Protein 2CUA (pdb70)

Sequence (254 aa):
AGKLERVDPTTVRQEGPWADPAQAVVQTGPNQYTVYVLAFAFGYQPNPIEVPQGAEIVFKITSPDVIHGFHVEGTNINVEVLPGEVSTVRYTFKRPGEYRIICNQYCGLGHQNMFGTIVVKEAYTLATHTAGAGKLERVDPTTVRQEGPWADPAQAVVQTGPNQYTVYVLAFAFGYQPNPIEVPQGAEIVFKITSPDVIHGFHVEGTNINVEVLPGEVSTVRYTFKRPGEYRIICNQYCGLGHQNMFGTIVVKE

Secondary structure (DSSP, 8-state):
--S--B--TTTTTTSSTTT-GGG-EEEEETTEEEEEEEEETTEEESSSEEEETTSEEEEEEEBSSS-EEEEETTSS-EEEE-BTB-EEEEEE--S-EEEEEE--S--STTSTT-EEEEEEE-/-----------TT-SB--TTTTTTSSTTT-GGG-EEEEETTEEEEEEEEETTEEESSSEEEETTSEEEEEEEBSSS-EEEEETTSS-EEEE-BTBPEEEEEE--S-EEEEEE--S--STTGGG-EEEEEEE-

Organism: Thermus thermophilus (NCBI:txid274)

B-factor: mean 26.78, std 18.48, range [6.02, 157.91]

Radius of gyration: 21.98 Å; Cα contacts (8 Å, |Δi|>4): 632; chains: 2; bounding box: 38×51×59 Å

Nearest PDB structures (foldseek):
  2cua-assembly1_A  TM=1.008E+00  e=9.239E-30  Thermus thermophilus
  3qjs-assembly1_B  TM=9.785E-01  e=6.926E-27  Thermus thermophilus HB8
  2cua-assembly2_B  TM=9.841E-01  e=5.015E-26  Thermus thermophilus
  6ptt-assembly2_B  TM=9.936E-01  e=1.349E-25  Thermus thermophilus
  6pty-assembly2_B  TM=9.942E-01  e=4.651E-25  Thermus thermophilus

Solvent-accessible surface area: 13525 Å² total; per-residue (Å²): 165,54,121,38,118,170,21,52,48,108,42,6,125,113,112,48,65,5,27,58,63,96,112,3,54,61,103,68,19,141,87,44,56,6,0,34,0,1,0,48,42,88,8,8,34,21,81,56,0,89,0,47,53,31,3,62,0,2,0,2,0,0,0,24,51,18,35,0,0,0,41,0,83,72,22,128,6,88,32,104,0,59,44,13,83,10,18,46,16,112,58,44,1,162,153,44,33,141,22,115,0,33,9,60,64,44,2,6,151,18,35,149,124,0,73,1,34,0,40,3,91,195,159,231,118,131,54,76,145,132,80,101,28,43,164,48,91,64,20,43,23,104,56,2,111,122,86,38,32,2,31,63,68,93,122,2,62,63,141,95,24,118,82,76,43,11,0,8,0,0,0,44,38,61,8,6,24,18,83,72,0,102,0,38,53,36,0,48,0,19,0,23,0,0,0,25,57,68,84,0,0,0,29,0,76,78,24,125,3,86,38,102,0,66,27,0,56,18,20,60,12,162,45,42,0,158,175,45,36,140,38,133,0,33,7,78,64,165,18,10,160,22,41,148,110,0,98,3,33,0,47,4,59,179

Foldseek 3Di:
DDDFWFDALQCLCCDDQNVDLVNQWAADDPQEIEGEWECEVAEIGPAAAEEEAFGKYKYWYEYSAAKWWWDKPPDPDTDIHGHRTIDIDIDGHHDFDKIKIATPDDDDDCRVVRIGIYGHHD/DDDDPPDDDPAVPDFFDALQCLCPDGQNVDLVNQWDAPDDLEIEGEWECEVAEIGPAAAEDEAQGKYKYWYAYSDAKKWWDWPPDPRTDIHGHGGTDIDIDHHHDFDKIKTATDDCPDDRRVVRIGIYGYHD

CATH classification: 2.60.40.420

Structure (mmCIF, N/CA/C/O backbone):
data_2CUA
#
_entry.id   2CUA
#
_cell.length_a   34.900
_cell.length_b   70.600
_cell.length_c   53.500
_cell.angle_alpha   90.00
_cell.angle_beta   98.12
_cell.angle_gamma   90.00
#
_symmetry.space_group_name_H-M   'P 1 21 1'
#
loop_
_entity.id
_entity.type
_entity.pdbx_description
1 polymer 'PROTEIN (CUA)'
2 no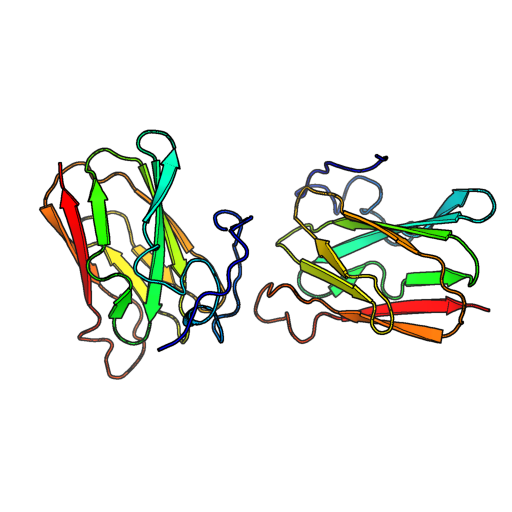n-polymer 'ZINC ION'
3 non-polymer 'DINUCLEAR COPPER ION'
4 water water
#
loop_
_atom_site.group_PDB
_atom_site.id
_atom_site.type_symbol
_atom_site.label_atom_id
_atom_site.label_alt_id
_atom_site.label_comp_id
_atom_site.label_asym_id
_atom_site.label_entity_id
_atom_site.label_seq_id
_atom_site.pdbx_PDB_ins_code
_atom_site.Cartn_x
_atom_site.Cartn_y
_atom_site.Cartn_z
_atom_site.occupancy
_atom_site.B_iso_or_equiv
_atom_site.auth_seq_id
_atom_site.auth_comp_id
_atom_site.auth_asym_id
_atom_site.auth_atom_id
_atom_site.pdbx_PDB_model_num
ATOM 1 N N . ALA A 1 14 ? 30.837 -3.600 -4.849 1.00 157.91 47 ALA A N 1
ATOM 2 C CA . ALA A 1 14 ? 30.844 -2.598 -3.751 1.00 157.91 47 ALA A CA 1
ATOM 3 C C . ALA A 1 14 ? 29.434 -2.242 -3.292 1.00 157.91 47 ALA A C 1
ATOM 4 O O . ALA A 1 14 ? 29.152 -2.361 -2.087 1.00 157.91 47 ALA A O 1
ATOM 6 N N . GLY A 1 15 ? 28.533 -1.832 -4.177 1.00 157.91 48 GLY A N 1
ATOM 7 C CA . GLY A 1 15 ? 28.694 -1.668 -5.602 1.00 157.91 48 GLY A CA 1
ATOM 8 C C . GLY A 1 15 ? 28.616 -0.256 -6.065 1.00 157.91 48 GLY A C 1
ATOM 9 O O . GLY A 1 15 ? 29.047 0.382 -7.005 1.00 157.91 48 GLY A O 1
ATOM 10 N N . LYS A 1 16 ? 26.629 -0.128 -6.913 1.00 99.32 49 LYS A N 1
ATOM 11 C CA . LYS A 1 16 ? 26.304 1.036 -7.736 1.00 95.06 49 LYS A CA 1
ATOM 12 C C . LYS A 1 16 ? 25.712 2.174 -6.903 1.00 96.14 49 LYS A C 1
ATOM 13 O O . LYS A 1 16 ? 26.377 3.183 -6.645 1.00 98.54 49 LYS A O 1
ATOM 19 N N . LEU A 1 17 ? 24.459 2.015 -6.491 1.00 93.46 50 LEU A N 1
ATOM 20 C CA . LEU A 1 17 ? 23.771 3.000 -5.672 1.00 85.57 50 LEU A CA 1
ATOM 21 C C . LEU A 1 17 ? 24.303 3.022 -4.244 1.00 80.04 50 LEU A C 1
ATOM 22 O O . LEU A 1 17 ? 24.418 1.954 -3.640 1.00 89.06 50 LEU A O 1
ATOM 27 N N . GLU A 1 18 ? 24.600 4.212 -3.735 1.00 70.12 51 GLU A N 1
ATOM 28 C CA . GLU A 1 18 ? 25.011 4.312 -2.340 1.00 68.10 51 GLU A CA 1
ATOM 29 C C . GLU A 1 18 ? 24.335 5.494 -1.640 1.00 62.11 51 GLU A C 1
ATOM 30 O O . GLU A 1 18 ? 23.696 5.311 -0.603 1.00 38.15 51 GLU A O 1
ATOM 36 N N . ARG A 1 19 ? 24.496 6.669 -2.226 1.00 60.05 52 ARG A N 1
ATOM 37 C CA . ARG A 1 19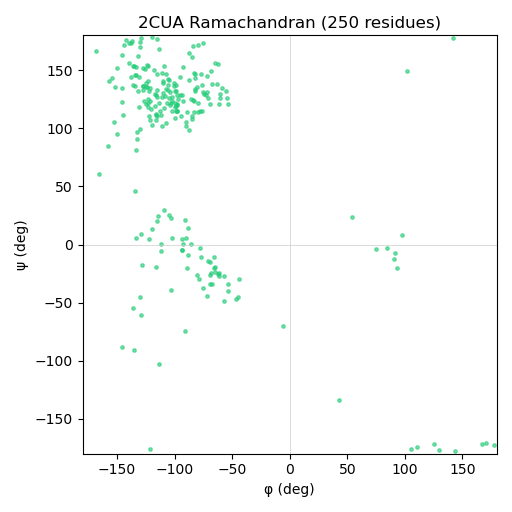 ? 23.906 7.910 -1.754 1.00 57.31 52 ARG A CA 1
ATOM 38 C C . ARG A 1 19 ? 22.811 8.389 -2.706 1.00 50.90 52 ARG A C 1
ATOM 39 O O . ARG A 1 19 ? 22.932 8.273 -3.928 1.00 58.28 52 ARG A O 1
ATOM 47 N N . VAL A 1 20 ? 21.736 8.916 -2.126 1.00 29.39 53 VAL A N 1
ATOM 48 C CA . VAL A 1 20 ? 20.649 9.497 -2.898 1.00 27.51 53 VAL A CA 1
ATOM 49 C C . VAL A 1 20 ? 20.080 10.680 -2.112 1.00 31.10 53 VAL A C 1
ATOM 50 O O . VAL A 1 20 ? 20.339 10.790 -0.913 1.00 26.27 53 VAL A O 1
ATOM 54 N N . ASP A 1 21 ? 19.329 11.539 -2.770 1.00 39.84 54 ASP A N 1
ATOM 55 C CA . ASP A 1 21 ? 18.728 12.718 -2.153 1.00 45.04 54 ASP A CA 1
ATOM 56 C C . ASP A 1 21 ? 17.304 12.407 -1.704 1.00 40.67 54 ASP A C 1
ATOM 57 O O . ASP A 1 21 ? 16.423 12.208 -2.547 1.00 30.04 54 ASP A O 1
ATOM 62 N N . PRO A 1 22 ? 17.064 12.350 -0.398 1.00 29.61 55 PRO A N 1
ATOM 63 C CA . PRO A 1 22 ? 15.745 11.990 0.126 1.00 30.48 55 PRO A CA 1
ATOM 64 C C . PRO A 1 22 ? 14.647 12.969 -0.273 1.00 38.02 55 PRO A C 1
ATOM 65 O O . PRO A 1 22 ? 13.483 12.556 -0.304 1.00 40.71 55 PRO A O 1
ATOM 69 N N . THR A 1 23 ? 14.985 14.225 -0.556 1.00 33.53 56 THR A N 1
ATOM 70 C CA . THR A 1 23 ? 13.966 15.225 -0.859 1.00 24.95 56 THR A CA 1
ATOM 71 C C . THR A 1 23 ? 13.484 15.117 -2.300 1.00 25.51 56 THR A C 1
ATOM 72 O O . THR A 1 23 ? 12.355 15.484 -2.635 1.00 28.71 56 THR A O 1
ATOM 76 N N . THR A 1 24 ? 14.331 14.590 -3.186 1.00 25.63 57 THR A N 1
ATOM 77 C CA . THR A 1 24 ? 13.854 14.490 -4.568 1.00 27.83 57 THR A CA 1
ATOM 78 C C . THR A 1 24 ? 13.634 13.060 -5.035 1.00 27.62 57 THR A C 1
ATOM 79 O O . THR A 1 24 ? 13.132 12.860 -6.147 1.00 33.82 57 THR A O 1
ATOM 83 N N . VAL A 1 25 ? 13.988 12.070 -4.223 1.00 24.30 58 VAL A N 1
ATOM 84 C CA . VAL A 1 25 ? 13.802 10.663 -4.563 1.00 14.73 58 VAL A CA 1
ATOM 85 C C . VAL A 1 25 ? 12.452 10.324 -5.177 1.00 21.35 58 VAL A C 1
ATOM 86 O O . VAL A 1 25 ? 12.347 9.366 -5.972 1.00 28.98 58 VAL A O 1
ATOM 90 N N . ARG A 1 26 ? 11.383 11.030 -4.851 1.00 17.10 59 ARG A N 1
ATOM 91 C CA . ARG A 1 26 ? 10.057 10.718 -5.365 1.00 18.99 59 ARG A CA 1
ATOM 92 C C . ARG A 1 26 ? 9.745 11.410 -6.688 1.00 23.52 59 ARG A C 1
ATOM 93 O O . ARG A 1 26 ? 8.731 11.123 -7.338 1.00 19.51 59 ARG A O 1
ATOM 101 N N . GLN A 1 27 ? 10.612 12.334 -7.112 1.00 25.21 60 GLN A N 1
ATOM 102 C CA . GLN A 1 27 ? 10.251 13.024 -8.356 1.00 22.15 60 GLN A CA 1
ATOM 103 C C . GLN A 1 27 ? 11.375 12.993 -9.373 1.00 21.76 60 GLN A C 1
ATOM 104 O O . GLN A 1 27 ? 11.097 13.229 -10.554 1.00 30.23 60 GLN A O 1
ATOM 110 N N . GLU A 1 28 ? 12.607 12.710 -8.960 1.00 26.89 61 GLU A N 1
ATOM 111 C CA . GLU A 1 28 ? 13.680 12.607 -9.945 1.00 35.12 61 GLU A CA 1
ATOM 112 C C . GLU A 1 28 ? 14.482 11.338 -9.724 1.00 34.03 61 GLU A C 1
ATOM 113 O O . GLU A 1 28 ? 14.879 11.054 -8.594 1.00 25.77 61 GLU A O 1
ATOM 119 N N . GLY A 1 29 ? 14.748 10.552 -10.767 1.00 32.88 62 GLY A N 1
ATOM 120 C CA . GLY A 1 29 ? 15.597 9.380 -10.584 1.00 28.74 62 GLY A CA 1
ATOM 121 C C . GLY A 1 29 ? 14.844 8.063 -10.589 1.00 15.41 62 GLY A C 1
ATOM 122 O O . GLY A 1 29 ? 13.641 8.040 -10.819 1.00 18.01 62 GLY A O 1
ATOM 123 N N . PRO A 1 30 ? 15.576 6.974 -10.348 1.00 18.02 63 PRO A N 1
ATOM 124 C CA . PRO A 1 30 ? 15.105 5.599 -10.569 1.00 17.48 63 PRO A CA 1
ATOM 125 C C . PRO A 1 30 ? 13.900 5.186 -9.741 1.00 15.61 63 PRO A C 1
ATOM 126 O O . PRO A 1 30 ? 13.172 4.267 -10.126 1.00 14.75 63 PRO A O 1
ATOM 130 N N . TRP A 1 31 ? 13.670 5.820 -8.596 1.00 13.28 64 TRP A N 1
ATOM 131 C CA . TRP A 1 31 ? 12.525 5.579 -7.757 1.00 12.25 64 TRP A CA 1
ATOM 132 C C . TRP A 1 31 ? 11.368 6.526 -8.048 1.00 22.17 64 TRP A C 1
ATOM 133 O O . TRP A 1 31 ? 10.301 6.387 -7.442 1.00 28.66 64 TRP A O 1
ATOM 144 N N . ALA A 1 32 ? 11.559 7.497 -8.940 1.00 19.75 65 ALA A N 1
ATOM 145 C CA . ALA A 1 32 ? 10.475 8.469 -9.102 1.00 18.24 65 ALA A CA 1
ATOM 146 C C . ALA A 1 32 ? 9.314 7.887 -9.884 1.00 28.01 65 ALA A C 1
ATOM 147 O O . ALA A 1 32 ? 8.164 8.201 -9.552 1.00 32.14 65 ALA A O 1
ATOM 149 N N . ASP A 1 33 ? 9.582 7.057 -10.899 1.00 24.16 66 ASP A N 1
ATOM 150 C CA . ASP A 1 33 ? 8.440 6.493 -11.626 1.00 24.20 66 ASP A CA 1
ATOM 151 C C . ASP A 1 33 ? 8.244 5.020 -11.311 1.00 26.21 66 ASP A C 1
ATOM 152 O O . ASP A 1 33 ? 8.991 4.187 -11.825 1.00 27.66 66 ASP A O 1
ATOM 157 N N . PRO A 1 34 ? 7.249 4.677 -10.505 1.00 35.64 67 PRO A N 1
ATOM 158 C CA . PRO A 1 34 ? 7.055 3.297 -10.042 1.00 45.27 67 PRO A CA 1
ATOM 159 C C . PRO A 1 34 ? 6.723 2.305 -11.153 1.00 49.80 67 PRO A C 1
ATOM 160 O O . PRO A 1 34 ? 6.876 1.083 -10.984 1.00 32.94 67 PRO A O 1
ATOM 164 N N . ALA A 1 35 ? 6.264 2.803 -12.305 1.00 37.78 68 ALA A N 1
ATOM 165 C CA . ALA A 1 35 ? 6.056 1.872 -13.418 1.00 34.12 68 ALA A CA 1
ATOM 166 C C . ALA A 1 35 ? 7.395 1.294 -13.868 1.00 24.33 68 ALA A C 1
ATOM 167 O O . ALA A 1 35 ? 7.484 0.226 -14.473 1.00 29.59 68 ALA A O 1
ATOM 169 N N . GLN A 1 36 ? 8.464 2.040 -13.579 1.00 19.16 69 GLN A N 1
ATOM 170 C CA . GLN A 1 36 ? 9.760 1.634 -14.089 1.00 18.69 69 GLN A CA 1
ATOM 171 C C . GLN A 1 36 ? 10.608 1.036 -12.977 1.00 15.65 69 GLN A C 1
ATOM 172 O O . GLN A 1 36 ? 11.839 1.062 -13.047 1.00 18.16 69 GLN A O 1
ATOM 178 N N . ALA A 1 37 ? 9.956 0.499 -11.951 1.00 16.83 70 ALA A N 1
ATOM 179 C CA . ALA A 1 37 ? 10.751 0.057 -10.808 1.00 13.23 70 ALA A CA 1
ATOM 180 C C . ALA A 1 37 ? 11.601 -1.160 -11.118 1.00 14.81 70 ALA A C 1
ATOM 181 O O . ALA A 1 37 ? 12.688 -1.248 -10.551 1.00 15.74 70 ALA A O 1
ATOM 183 N N . VAL A 1 38 ? 11.095 -2.050 -11.976 1.00 19.78 71 VAL A N 1
ATOM 184 C CA . VAL A 1 38 ? 11.890 -3.223 -12.350 1.00 22.98 71 VAL A CA 1
ATOM 185 C C . VAL A 1 38 ? 12.586 -3.002 -13.696 1.00 15.10 71 VAL A C 1
ATOM 186 O O . VAL A 1 38 ? 11.973 -2.763 -14.721 1.00 18.03 71 VAL A O 1
ATOM 190 N N . VAL A 1 39 ? 13.908 -3.059 -13.633 1.00 19.79 72 VAL A N 1
ATOM 191 C CA . VAL A 1 39 ? 14.813 -2.809 -14.739 1.00 20.84 72 VAL A CA 1
ATOM 192 C C . VAL A 1 39 ? 15.716 -4.016 -14.974 1.00 13.69 72 VAL A C 1
ATOM 193 O O . VAL A 1 39 ? 16.444 -4.409 -14.082 1.00 11.03 72 VAL A O 1
ATOM 197 N N . GLN A 1 40 ? 15.703 -4.603 -16.171 1.00 17.57 73 GLN A N 1
ATOM 198 C CA . GLN A 1 40 ? 16.641 -5.697 -16.412 1.00 9.14 73 GLN A CA 1
ATOM 199 C C . GLN A 1 40 ? 18.029 -5.103 -16.538 1.00 12.87 73 GLN A C 1
ATOM 200 O O . GLN A 1 40 ? 18.258 -4.172 -17.319 1.00 13.37 73 GLN A O 1
ATOM 206 N N . THR A 1 41 ? 18.965 -5.636 -15.783 1.00 9.63 74 THR A N 1
ATOM 207 C CA . THR A 1 41 ? 20.328 -5.149 -15.689 1.00 11.33 74 THR A CA 1
ATOM 208 C C . THR A 1 41 ? 21.344 -6.219 -16.058 1.00 12.04 74 THR A C 1
ATOM 209 O O . THR A 1 41 ? 22.556 -5.996 -15.974 1.00 14.21 74 THR A O 1
ATOM 213 N N . GLY A 1 42 ? 20.857 -7.383 -16.503 1.00 13.79 75 GLY A N 1
ATOM 214 C CA . GLY A 1 42 ? 21.753 -8.443 -16.940 1.00 15.93 75 GLY A CA 1
ATOM 215 C C . GLY A 1 42 ? 20.977 -9.542 -17.652 1.00 7.18 75 GLY A C 1
ATOM 216 O O . GLY A 1 42 ? 19.753 -9.545 -17.537 1.00 10.34 75 GLY A O 1
ATOM 217 N N . PRO A 1 43 ? 21.616 -10.461 -18.366 1.00 12.62 76 PRO A N 1
ATOM 218 C CA . PRO A 1 43 ? 20.867 -11.497 -19.102 1.00 14.32 76 PRO A CA 1
ATOM 219 C C . PRO A 1 43 ? 19.891 -12.258 -18.211 1.00 8.83 76 PRO A C 1
ATOM 220 O O . PRO A 1 43 ? 18.806 -12.650 -18.627 1.00 10.71 76 PRO A O 1
ATOM 224 N N . ASN A 1 44 ? 20.233 -12.460 -16.947 1.00 14.12 77 ASN A N 1
ATOM 225 C CA . ASN A 1 44 ? 19.308 -13.106 -16.018 1.00 16.51 77 ASN A CA 1
ATOM 226 C C . ASN A 1 44 ? 19.251 -12.344 -14.703 1.00 12.25 77 ASN A C 1
ATOM 227 O O . ASN A 1 44 ? 19.323 -12.910 -13.615 1.00 10.98 77 ASN A O 1
ATOM 232 N N . GLN A 1 45 ? 19.142 -11.016 -14.798 1.00 10.26 78 GLN A N 1
ATOM 233 C CA . GLN A 1 45 ? 19.246 -10.198 -13.581 1.00 9.81 78 GLN A CA 1
ATOM 234 C C . GLN A 1 45 ? 18.320 -8.985 -13.700 1.00 14.04 78 GLN A C 1
ATOM 235 O O . GLN A 1 45 ? 18.277 -8.329 -14.747 1.00 13.16 78 GLN A O 1
ATOM 241 N N . TYR A 1 46 ? 17.577 -8.684 -12.646 1.00 11.80 79 TYR A N 1
ATOM 242 C CA . TYR A 1 46 ? 16.677 -7.543 -12.623 1.00 16.39 79 TYR A CA 1
ATOM 243 C C . TYR A 1 46 ? 17.028 -6.675 -11.420 1.00 23.70 79 TYR A C 1
ATOM 244 O O . TYR A 1 46 ? 17.254 -7.205 -10.341 1.00 14.88 79 TYR A O 1
ATOM 253 N N . THR A 1 47 ? 17.078 -5.363 -11.656 1.00 13.61 80 THR A N 1
ATOM 254 C CA . THR A 1 47 ? 17.222 -4.475 -10.503 1.00 13.14 80 THR A CA 1
ATOM 255 C C . THR A 1 47 ? 15.830 -3.965 -10.190 1.00 11.31 80 THR A C 1
ATOM 256 O O . THR A 1 47 ? 15.043 -3.632 -11.086 1.00 14.58 80 THR A O 1
ATOM 260 N N . VAL A 1 48 ? 15.536 -3.949 -8.892 1.00 10.03 81 VAL A N 1
ATOM 261 C CA . VAL A 1 48 ? 14.216 -3.457 -8.513 1.00 12.64 81 VAL A CA 1
ATOM 262 C C . VAL A 1 48 ? 14.385 -2.257 -7.580 1.00 16.11 81 VAL A C 1
ATOM 263 O O . VAL A 1 48 ? 14.952 -2.437 -6.494 1.00 14.67 81 VAL A O 1
ATOM 267 N N . TYR A 1 49 ? 13.933 -1.086 -7.992 1.00 14.12 82 TYR A N 1
ATOM 268 C CA . TYR A 1 49 ? 13.996 0.116 -7.158 1.00 15.07 82 TYR A CA 1
ATOM 269 C C . TYR A 1 49 ? 12.783 0.158 -6.247 1.00 15.08 82 TYR A C 1
ATOM 270 O O . TYR A 1 49 ? 11.660 0.347 -6.724 1.00 17.21 82 TYR A O 1
ATOM 279 N N . VAL A 1 50 ? 13.056 -0.046 -4.955 1.00 13.79 83 VAL A N 1
ATOM 280 C CA . VAL A 1 50 ? 11.989 -0.083 -3.975 1.00 12.47 83 VAL A CA 1
ATOM 281 C C . VAL A 1 50 ? 12.032 1.156 -3.069 1.00 8.50 83 VAL A C 1
ATOM 282 O O . VAL A 1 50 ? 13.085 1.465 -2.546 1.00 12.67 83 VAL A O 1
ATOM 286 N N . LEU A 1 51 ? 10.896 1.795 -2.917 1.00 11.70 84 LEU A N 1
ATOM 287 C CA . LEU A 1 51 ? 10.789 2.875 -1.926 1.00 14.58 84 LEU A CA 1
ATOM 288 C C . LEU A 1 51 ? 10.038 2.345 -0.701 1.00 11.31 84 LEU A C 1
ATOM 289 O O . LEU A 1 51 ? 8.894 1.902 -0.855 1.00 17.64 84 LEU A O 1
ATOM 294 N N . ALA A 1 52 ? 10.709 2.416 0.443 1.00 14.04 85 ALA A N 1
ATOM 295 C CA . ALA A 1 52 ? 10.089 2.109 1.732 1.00 16.41 85 ALA A CA 1
ATOM 296 C C . ALA A 1 52 ? 9.690 3.451 2.360 1.00 18.44 85 ALA A C 1
ATOM 297 O O . ALA A 1 52 ? 10.588 4.269 2.554 1.00 15.38 85 ALA A O 1
ATOM 299 N N . PHE A 1 53 ? 8.404 3.641 2.626 1.00 17.21 86 PHE A N 1
ATOM 300 C CA . PHE A 1 53 ? 7.958 4.957 3.125 1.00 15.01 86 PHE A CA 1
ATOM 301 C C . PHE A 1 53 ? 6.921 4.766 4.204 1.00 16.48 86 PHE A C 1
ATOM 302 O O . PHE A 1 53 ? 6.440 3.658 4.449 1.00 17.45 86 PHE A O 1
ATOM 310 N N . ALA A 1 54 ? 6.476 5.829 4.884 1.00 16.22 87 ALA A N 1
ATOM 311 C CA . ALA A 1 54 ? 5.413 5.529 5.857 1.00 20.27 87 ALA A CA 1
ATOM 312 C C . ALA A 1 54 ? 4.051 5.634 5.197 1.00 21.38 87 ALA A C 1
ATOM 313 O O . ALA A 1 54 ? 3.690 6.757 4.821 1.00 27.20 87 ALA A O 1
ATOM 315 N N . PHE A 1 55 ? 3.293 4.568 5.043 1.00 21.84 88 PHE A N 1
ATOM 316 C CA . PHE A 1 55 ? 3.576 3.241 5.559 1.00 26.56 88 PHE A CA 1
ATOM 317 C C . PHE A 1 55 ? 3.375 2.186 4.481 1.00 30.84 88 PHE A C 1
ATOM 318 O O . PHE A 1 55 ? 2.283 1.656 4.284 1.00 20.39 88 PHE A O 1
ATOM 326 N N . GLY A 1 56 ? 4.420 1.847 3.731 1.00 26.47 89 GLY A N 1
ATOM 327 C CA . GLY A 1 56 ? 4.204 0.876 2.657 1.00 22.39 89 GLY A CA 1
ATOM 328 C C . GLY A 1 56 ? 5.432 0.781 1.775 1.00 15.07 89 GLY A C 1
ATOM 329 O O . GLY A 1 56 ? 6.485 1.330 2.102 1.00 16.40 89 GLY A O 1
ATOM 330 N N . TYR A 1 57 ? 5.292 0.072 0.665 1.00 17.14 90 TYR A N 1
ATOM 331 C CA . TYR A 1 57 ? 6.403 -0.157 -0.244 1.00 13.16 90 TYR A CA 1
ATOM 332 C C . TYR A 1 57 ? 5.929 0.103 -1.670 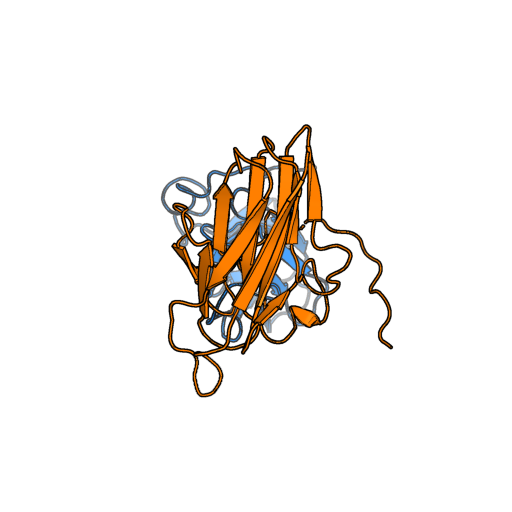1.00 11.59 90 TYR A C 1
ATOM 333 O O . TYR A 1 57 ? 4.785 -0.124 -2.045 1.00 16.93 90 TYR A O 1
ATOM 342 N N . GLN A 1 58 ? 6.870 0.620 -2.436 1.00 15.23 91 GLN A N 1
ATOM 343 C CA . GLN A 1 58 ? 6.613 0.862 -3.849 1.00 21.25 91 GLN A CA 1
ATOM 344 C C . GLN A 1 58 ? 7.739 0.194 -4.627 1.00 13.21 91 GLN A C 1
ATOM 345 O O . GLN A 1 58 ? 8.894 0.396 -4.235 1.00 16.29 91 GLN A O 1
ATOM 351 N N . PRO A 1 59 ? 7.438 -0.562 -5.679 1.00 14.78 92 PRO A N 1
ATOM 352 C CA . PRO A 1 59 ? 6.053 -0.785 -6.109 1.00 15.32 92 PRO A CA 1
ATOM 353 C C . PRO A 1 59 ? 5.366 -1.837 -5.249 1.00 11.68 92 PRO A C 1
ATOM 354 O O . PRO A 1 59 ? 6.027 -2.487 -4.430 1.00 17.40 92 PRO A O 1
ATOM 358 N N . ASN A 1 60 ? 4.068 -2.018 -5.412 1.00 20.91 93 ASN A N 1
ATOM 359 C CA . ASN A 1 60 ? 3.362 -3.085 -4.692 1.00 32.81 93 ASN A CA 1
ATOM 360 C C . ASN A 1 60 ? 2.261 -3.637 -5.592 1.00 34.24 93 ASN A C 1
ATOM 361 O O . ASN A 1 60 ? 1.312 -2.885 -5.840 1.00 24.87 93 ASN A O 1
ATOM 366 N N . PRO A 1 61 ? 2.350 -4.863 -6.083 1.00 32.54 94 PRO A N 1
ATOM 367 C CA . PRO A 1 61 ? 3.426 -5.800 -5.779 1.00 28.34 94 PRO A CA 1
ATOM 368 C C . PRO A 1 61 ? 4.674 -5.648 -6.633 1.00 21.46 94 PRO A C 1
ATOM 369 O O . PRO A 1 61 ? 4.723 -5.079 -7.715 1.00 33.10 94 PRO A O 1
ATOM 373 N N . ILE A 1 62 ? 5.759 -6.206 -6.106 1.00 16.96 95 ILE A N 1
ATOM 374 C CA . ILE A 1 62 ? 6.986 -6.317 -6.874 1.00 13.90 95 ILE A CA 1
ATOM 375 C C . ILE A 1 62 ? 6.836 -7.617 -7.665 1.00 23.98 95 ILE A C 1
ATOM 376 O O . ILE A 1 62 ? 6.567 -8.655 -7.064 1.00 27.48 95 ILE A O 1
ATOM 381 N N . GLU A 1 63 ? 6.977 -7.596 -8.984 1.00 19.60 96 GLU A N 1
ATOM 382 C CA . GLU A 1 63 ? 6.784 -8.866 -9.702 1.00 23.06 96 GLU A CA 1
ATOM 383 C C . GLU A 1 63 ? 8.075 -9.336 -10.326 1.00 21.75 96 GLU A C 1
ATOM 384 O O . GLU A 1 63 ? 8.648 -8.576 -11.118 1.00 26.13 96 GLU A O 1
ATOM 390 N N . VAL A 1 64 ? 8.584 -10.525 -10.019 1.00 20.29 97 VAL A N 1
ATOM 391 C CA . VAL A 1 64 ? 9.856 -10.929 -10.623 1.00 16.91 97 VAL A CA 1
ATOM 392 C C . VAL A 1 64 ? 9.805 -12.405 -11.021 1.00 23.12 97 VAL A C 1
ATOM 393 O O . VAL A 1 64 ? 9.020 -13.176 -10.469 1.00 25.61 97 VAL A O 1
ATOM 397 N N . PRO A 1 65 ? 10.637 -12.795 -11.980 1.00 24.62 98 PRO A N 1
ATOM 398 C CA . PRO A 1 65 ? 10.646 -14.201 -12.397 1.00 23.53 98 PRO A CA 1
ATOM 399 C C . PRO A 1 65 ? 11.494 -15.083 -11.502 1.00 17.10 98 PRO A C 1
ATOM 400 O O . PRO A 1 65 ? 12.517 -14.680 -10.954 1.00 15.35 98 PRO A O 1
ATOM 404 N N . GLN A 1 66 ? 11.074 -16.352 -11.357 1.00 13.65 99 GLN A N 1
ATOM 405 C CA . GLN A 1 66 ? 11.902 -17.234 -10.528 1.00 19.36 99 GLN A CA 1
ATOM 406 C C . GLN A 1 66 ? 13.192 -17.562 -11.258 1.00 12.96 99 GLN A C 1
ATOM 407 O O . GLN A 1 66 ? 13.200 -17.681 -12.492 1.00 23.59 99 GLN A O 1
ATOM 413 N N . GLY A 1 67 ? 14.284 -17.695 -10.536 1.00 12.52 100 GLY A N 1
ATOM 414 C CA . GLY A 1 67 ? 15.567 -18.086 -11.080 1.00 16.98 100 GLY A CA 1
ATOM 415 C C . GLY A 1 67 ? 16.423 -16.923 -11.527 1.00 19.10 100 GLY A C 1
ATOM 416 O O . GLY A 1 67 ? 17.617 -17.086 -11.780 1.00 16.71 100 GLY A O 1
ATOM 417 N N . ALA A 1 68 ? 15.858 -15.724 -11.632 1.00 13.35 101 ALA A N 1
ATOM 418 C CA . ALA A 1 68 ? 16.678 -14.559 -11.969 1.00 16.90 101 ALA A CA 1
ATOM 419 C C . ALA A 1 68 ? 17.294 -13.899 -10.748 1.00 19.98 101 ALA A C 1
ATOM 420 O O . ALA A 1 68 ? 16.670 -13.801 -9.681 1.00 21.28 101 ALA A O 1
ATOM 422 N N . GLU A 1 69 ? 18.539 -13.427 -10.867 1.00 14.03 102 GLU A N 1
ATOM 423 C CA . GLU A 1 69 ? 19.121 -12.699 -9.748 1.00 11.73 102 GLU A CA 1
ATOM 424 C C . GLU A 1 69 ? 18.426 -11.339 -9.625 1.00 16.13 102 GLU A C 1
ATOM 425 O O . GLU A 1 69 ? 18.349 -10.605 -10.609 1.00 16.33 102 GLU A O 1
ATOM 431 N N . ILE A 1 70 ? 17.926 -11.076 -8.434 1.00 13.17 103 ILE A N 1
ATOM 432 C CA . ILE A 1 70 ? 17.197 -9.832 -8.197 1.00 16.67 103 ILE A CA 1
ATOM 433 C C . ILE A 1 70 ? 18.083 -8.950 -7.333 1.00 18.50 103 ILE A C 1
ATOM 434 O O . ILE A 1 70 ? 18.593 -9.366 -6.292 1.00 15.40 103 ILE A O 1
ATOM 439 N N . VAL A 1 71 ? 18.279 -7.725 -7.803 1.00 17.52 104 VAL A N 1
ATOM 440 C CA . VAL A 1 71 ? 19.111 -6.763 -7.056 1.00 16.42 104 VAL A CA 1
ATOM 441 C C . VAL A 1 71 ? 18.156 -5.690 -6.547 1.00 16.32 104 VAL A C 1
ATOM 442 O O . VAL A 1 71 ? 17.714 -4.828 -7.322 1.00 16.13 104 VAL A O 1
ATOM 446 N N . PHE A 1 72 ? 17.824 -5.790 -5.255 1.00 12.57 105 PHE A N 1
ATOM 447 C CA . PHE A 1 72 ? 16.900 -4.829 -4.666 1.00 16.63 105 PHE A CA 1
ATOM 448 C C . PHE A 1 72 ? 17.683 -3.577 -4.288 1.00 12.93 105 PHE A C 1
ATOM 449 O O . PHE A 1 72 ? 18.736 -3.713 -3.671 1.00 13.20 105 PHE A O 1
ATOM 457 N N . LYS A 1 73 ? 17.144 -2.424 -4.683 1.00 20.09 106 LYS A N 1
ATOM 458 C CA . LYS A 1 73 ? 17.789 -1.146 -4.338 1.00 15.54 106 LYS A CA 1
ATOM 459 C C . LYS A 1 73 ? 16.782 -0.313 -3.550 1.00 8.88 106 LYS A C 1
ATOM 460 O O . LYS A 1 73 ? 15.807 0.154 -4.146 1.00 15.19 106 LYS A O 1
ATOM 466 N N . ILE A 1 74 ? 16.996 -0.175 -2.242 1.00 14.07 107 ILE A N 1
ATOM 467 C CA . ILE A 1 74 ? 15.934 0.304 -1.371 1.00 13.92 107 ILE A CA 1
ATOM 468 C C . ILE A 1 74 ? 16.348 1.565 -0.608 1.00 10.55 107 ILE A C 1
ATOM 469 O O . ILE A 1 74 ? 17.417 1.638 -0.039 1.00 12.35 107 ILE A O 1
ATOM 474 N N . THR A 1 75 ? 15.418 2.522 -0.658 1.00 13.91 108 THR A N 1
ATOM 475 C CA . THR A 1 75 ? 15.696 3.746 0.107 1.00 14.77 108 THR A CA 1
ATOM 476 C C . THR A 1 75 ? 14.408 4.282 0.700 1.00 15.08 108 THR A C 1
ATOM 477 O O . THR A 1 75 ? 13.302 3.802 0.398 1.00 13.12 108 THR A O 1
ATOM 481 N N . SER A 1 76 ? 14.536 5.296 1.575 1.00 12.19 109 SER A N 1
ATOM 482 C CA . SER A 1 76 ? 13.362 5.887 2.188 1.00 12.99 109 SER A CA 1
ATOM 483 C C . SER A 1 76 ? 13.285 7.402 1.927 1.00 11.28 109 SER A C 1
ATOM 484 O O . SER A 1 76 ? 14.324 8.059 1.957 1.00 15.78 109 SER A O 1
ATOM 487 N N . PRO A 1 77 ? 12.090 7.902 1.686 1.00 11.49 110 PRO A N 1
ATOM 488 C CA . PRO A 1 77 ? 11.946 9.357 1.510 1.00 21.41 110 PRO A CA 1
ATOM 489 C C . PRO A 1 77 ? 11.597 10.052 2.812 1.00 28.53 110 PRO A C 1
ATOM 490 O O . PRO A 1 77 ? 11.405 11.269 2.841 1.00 20.26 110 PRO A O 1
ATOM 494 N N . ASP A 1 78 ? 11.471 9.297 3.899 1.00 22.60 111 ASP A N 1
ATOM 495 C CA . ASP A 1 78 ? 10.998 9.916 5.151 1.00 14.71 111 ASP A CA 1
ATOM 496 C C . ASP A 1 78 ? 11.851 9.437 6.315 1.00 18.38 111 ASP A C 1
ATOM 497 O O . ASP A 1 78 ? 12.892 10.056 6.587 1.00 17.20 111 ASP A O 1
ATOM 502 N N . VAL A 1 79 ? 11.466 8.343 6.977 1.00 14.58 112 VAL A N 1
ATOM 503 C CA . VAL A 1 79 ? 12.272 7.876 8.122 1.00 14.69 112 VAL A CA 1
ATOM 504 C C . VAL A 1 79 ? 12.910 6.515 7.862 1.00 16.92 112 VAL A C 1
ATOM 505 O O . VAL A 1 79 ? 12.682 5.913 6.808 1.00 16.99 112 VAL A O 1
ATOM 509 N N . ILE A 1 80 ? 13.708 6.047 8.817 1.00 14.46 113 ILE A N 1
ATOM 510 C CA . ILE A 1 80 ? 14.231 4.677 8.763 1.00 12.74 113 ILE A CA 1
ATOM 511 C C . ILE A 1 80 ? 13.107 3.648 8.717 1.00 15.18 113 ILE A C 1
ATOM 512 O O . ILE A 1 80 ? 12.120 3.674 9.466 1.00 14.25 113 ILE A O 1
ATOM 517 N N . HIS A 1 81 ? 13.268 2.681 7.823 1.00 11.85 114 HIS A N 1
ATOM 518 C CA . HIS A 1 81 ? 12.428 1.503 7.755 1.00 8.86 114 HIS A CA 1
ATOM 519 C C . HIS A 1 81 ? 13.277 0.225 7.721 1.00 7.41 114 HIS A C 1
ATOM 520 O O . HIS A 1 81 ? 14.504 0.256 7.704 1.00 12.71 114 HIS A O 1
ATOM 527 N N . GLY A 1 82 ? 12.521 -0.861 7.717 1.00 15.98 115 GLY A N 1
ATOM 528 C CA . GLY A 1 82 ? 13.084 -2.209 7.573 1.00 15.74 115 GLY A CA 1
ATOM 529 C C . GLY A 1 82 ? 12.519 -2.812 6.294 1.00 16.01 115 GLY A C 1
ATOM 530 O O . GLY A 1 82 ? 11.408 -2.520 5.848 1.00 15.57 115 GLY A O 1
ATOM 531 N N . PHE A 1 83 ? 13.335 -3.676 5.704 1.00 17.20 116 PHE A N 1
ATOM 532 C CA . PHE A 1 83 ? 12.873 -4.430 4.538 1.00 15.46 116 PHE A CA 1
ATOM 533 C C . PHE A 1 83 ? 13.203 -5.899 4.799 1.00 14.26 116 PHE A C 1
ATOM 534 O O . PHE A 1 83 ? 14.342 -6.326 4.634 1.00 14.59 116 PHE A O 1
ATOM 542 N N . HIS A 1 84 ? 12.172 -6.613 5.229 1.00 18.69 117 HIS A N 1
ATOM 543 C CA . HIS A 1 84 ? 12.358 -8.038 5.472 1.00 14.97 117 HIS A CA 1
ATOM 544 C C . HIS A 1 84 ? 11.378 -8.849 4.644 1.00 15.54 117 HIS A C 1
ATOM 545 O O . HIS A 1 84 ? 10.160 -8.692 4.674 1.00 16.23 117 HIS A O 1
ATOM 552 N N . VAL A 1 85 ? 11.949 -9.780 3.870 1.00 14.23 118 VAL A N 1
ATOM 553 C CA . VAL A 1 85 ? 11.029 -10.618 3.109 1.00 14.01 118 VAL A CA 1
ATOM 554 C C . VAL A 1 85 ? 10.826 -11.937 3.860 1.00 17.98 118 VAL A C 1
ATOM 555 O O . VAL A 1 85 ? 11.819 -12.619 4.104 1.00 14.98 118 VAL A O 1
ATOM 559 N N . GLU A 1 86 ? 9.565 -12.166 4.192 1.00 24.00 119 GLU A N 1
ATOM 560 C CA . GLU A 1 86 ? 9.113 -13.316 4.955 1.00 28.02 119 GLU A CA 1
ATOM 561 C C . GLU A 1 86 ? 9.470 -14.601 4.181 1.00 26.37 119 GLU A C 1
ATOM 562 O O . GLU A 1 86 ? 9.062 -14.677 3.025 1.00 25.49 119 GLU A O 1
ATOM 568 N N . GLY A 1 87 ? 10.162 -15.476 4.876 1.00 23.99 120 GLY A N 1
ATOM 569 C CA . GLY A 1 87 ? 10.506 -16.819 4.451 1.00 26.25 120 GLY A CA 1
ATOM 570 C C . GLY A 1 87 ? 11.910 -16.869 3.889 1.00 29.40 120 GLY A C 1
ATOM 571 O O . GLY A 1 87 ? 12.343 -17.869 3.326 1.00 45.61 120 GLY A O 1
ATOM 572 N N . THR A 1 88 ? 12.630 -15.752 4.034 1.00 24.65 121 THR A N 1
ATOM 573 C CA . THR A 1 88 ? 13.948 -15.636 3.439 1.00 21.56 121 THR A CA 1
ATOM 574 C C . THR A 1 88 ? 14.921 -14.976 4.408 1.00 24.79 121 THR A C 1
ATOM 575 O O . THR A 1 88 ? 14.481 -14.505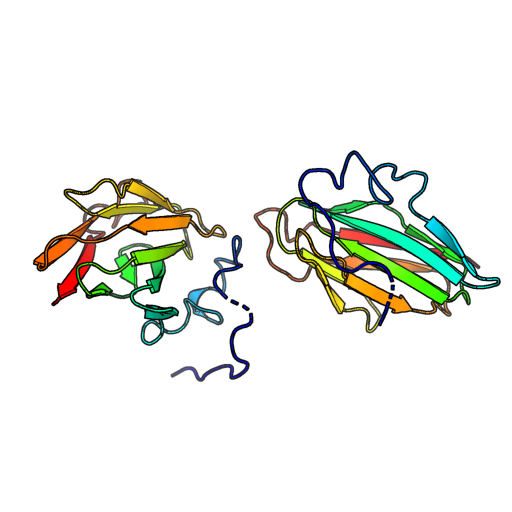 5.452 1.00 26.89 121 THR A O 1
ATOM 579 N N . ASN A 1 89 ? 16.182 -14.936 4.015 1.00 24.70 122 ASN A N 1
ATOM 580 C CA . ASN A 1 89 ? 17.209 -14.244 4.766 1.00 38.57 122 ASN A CA 1
ATOM 581 C C . ASN A 1 89 ? 17.299 -12.779 4.343 1.00 30.17 122 ASN A C 1
ATOM 582 O O . ASN A 1 89 ? 18.274 -12.113 4.701 1.00 30.89 122 ASN A O 1
ATOM 587 N N . ILE A 1 90 ? 16.302 -12.280 3.612 1.00 22.88 123 ILE A N 1
ATOM 588 C CA . ILE A 1 90 ? 16.391 -10.850 3.260 1.00 17.55 123 ILE A CA 1
ATOM 589 C C . ILE A 1 90 ? 15.933 -10.001 4.453 1.00 16.24 123 ILE A C 1
ATOM 590 O O . ILE A 1 90 ? 14.773 -10.017 4.862 1.00 17.34 123 ILE A O 1
ATOM 595 N N . ASN A 1 91 ? 16.887 -9.258 4.997 1.00 13.96 124 ASN A N 1
ATOM 596 C CA . ASN A 1 91 ? 16.659 -8.462 6.198 1.00 16.11 124 ASN A CA 1
ATOM 597 C C . ASN A 1 91 ? 17.536 -7.221 6.207 1.00 24.32 124 ASN A C 1
ATOM 598 O O . ASN A 1 91 ? 18.688 -7.305 6.617 1.00 22.03 124 ASN A O 1
ATOM 603 N N . VAL A 1 92 ? 17.025 -6.078 5.749 1.00 18.50 125 VAL A N 1
ATOM 604 C CA . VAL A 1 92 ? 17.918 -4.926 5.728 1.00 18.20 125 VAL A CA 1
ATOM 605 C C . VAL A 1 92 ? 17.223 -3.662 6.262 1.00 15.67 125 VAL A C 1
ATOM 606 O O . VAL A 1 92 ? 16.007 -3.517 6.197 1.00 15.76 125 VAL A O 1
ATOM 610 N N . GLU A 1 93 ? 18.092 -2.810 6.776 1.00 17.30 126 GLU A N 1
ATOM 611 C CA . GLU A 1 93 ? 17.759 -1.486 7.273 1.00 20.98 126 GLU A CA 1
ATOM 612 C C . GLU A 1 93 ? 17.656 -0.538 6.079 1.00 16.34 126 GLU A C 1
ATOM 613 O O . GLU A 1 93 ? 18.515 -0.594 5.199 1.00 20.48 126 GLU A O 1
ATOM 619 N N . VAL A 1 94 ? 16.613 0.277 6.084 1.00 11.93 127 VAL A N 1
ATOM 620 C CA . VAL A 1 94 ? 16.425 1.263 5.026 1.00 11.35 127 VAL A CA 1
ATOM 621 C C . VAL A 1 94 ? 16.498 2.681 5.606 1.00 18.50 127 VAL A C 1
ATOM 622 O O . VAL A 1 94 ? 15.619 3.063 6.373 1.00 18.06 127 VAL A O 1
ATOM 626 N N . LEU A 1 95 ? 17.560 3.379 5.213 1.00 17.86 128 LEU A N 1
ATOM 627 C CA . LEU A 1 95 ? 17.822 4.705 5.751 1.00 20.58 128 LEU A CA 1
ATOM 628 C C . LEU A 1 95 ? 17.490 5.792 4.748 1.00 23.23 128 LEU A C 1
ATOM 629 O O . LEU A 1 95 ? 17.726 5.723 3.546 1.00 20.13 128 LEU A O 1
ATOM 634 N N . PRO A 1 96 ? 16.936 6.903 5.219 1.00 17.33 129 PRO A N 1
ATOM 635 C CA . PRO A 1 96 ? 16.708 8.010 4.276 1.00 17.25 129 PRO A CA 1
ATOM 636 C C . PRO A 1 96 ? 18.047 8.496 3.735 1.00 12.20 129 PRO A C 1
ATOM 637 O O . PRO A 1 96 ? 19.020 8.630 4.491 1.00 17.83 129 PRO A O 1
ATOM 641 N N . GLY A 1 97 ? 18.126 8.774 2.430 1.00 19.65 130 GLY A N 1
ATOM 642 C CA . GLY A 1 97 ? 19.352 9.348 1.877 1.00 20.86 130 GLY A CA 1
ATOM 643 C C . GLY A 1 97 ? 20.394 8.305 1.541 1.00 24.95 130 GLY A C 1
ATOM 644 O O . GLY A 1 97 ? 21.465 8.582 1.003 1.00 27.19 130 GLY A O 1
ATOM 645 N N . GLU A 1 98 ? 20.075 7.050 1.856 1.00 15.76 131 GLU A N 1
ATOM 646 C CA . GLU A 1 98 ? 21.000 5.961 1.601 1.00 14.08 131 GLU A CA 1
ATOM 647 C C . GLU A 1 98 ? 20.309 4.880 0.767 1.00 11.86 131 GLU A C 1
ATOM 648 O O . GLU A 1 98 ? 19.094 4.713 0.788 1.00 14.84 131 GLU A O 1
ATOM 654 N N . VAL A 1 99 ? 21.119 4.174 -0.019 1.00 18.32 132 VAL A N 1
ATOM 655 C CA . VAL A 1 99 ? 20.543 3.070 -0.780 1.00 21.82 132 VAL A CA 1
ATOM 656 C C . VAL A 1 99 ? 20.949 1.740 -0.141 1.00 18.73 132 VAL A C 1
ATOM 657 O O . VAL A 1 99 ? 22.139 1.511 0.054 1.00 17.79 132 VAL A O 1
ATOM 661 N N . SER A 1 100 ? 19.983 0.884 0.183 1.00 11.86 133 SER A N 1
ATOM 662 C CA . SER A 1 100 ? 20.320 -0.452 0.678 1.00 15.17 133 SER A CA 1
ATOM 663 C C . SER A 1 100 ? 20.244 -1.442 -0.493 1.00 17.07 133 SER A C 1
ATOM 664 O O . SER A 1 100 ? 19.208 -1.512 -1.164 1.00 17.19 133 SER A O 1
ATOM 667 N N . THR A 1 101 ? 21.330 -2.163 -0.719 1.00 22.78 134 THR A N 1
ATOM 668 C CA . THR A 1 101 ? 21.369 -3.109 -1.836 1.00 21.99 134 THR A CA 1
ATOM 669 C C . THR A 1 101 ? 21.343 -4.545 -1.350 1.00 24.54 134 THR A C 1
ATOM 670 O O . THR A 1 101 ? 22.268 -4.943 -0.645 1.00 29.98 134 THR A O 1
ATOM 674 N N . VAL A 1 102 ? 20.335 -5.338 -1.683 1.00 21.41 135 VAL A N 1
ATOM 675 C CA . VAL A 1 102 ? 20.352 -6.758 -1.313 1.00 22.37 135 VAL A CA 1
ATOM 676 C C . VAL A 1 102 ? 20.090 -7.580 -2.573 1.00 18.09 135 VAL A C 1
ATOM 677 O O . VAL A 1 102 ? 19.226 -7.197 -3.365 1.00 18.23 135 VAL A O 1
ATOM 681 N N . ARG A 1 103 ? 20.845 -8.653 -2.744 1.00 17.81 136 ARG A N 1
ATOM 682 C CA . ARG A 1 103 ? 20.786 -9.513 -3.924 1.00 15.86 136 ARG A CA 1
ATOM 683 C C . ARG A 1 103 ? 20.120 -10.837 -3.596 1.00 19.71 136 ARG A C 1
ATOM 684 O O . ARG A 1 103 ? 20.414 -11.468 -2.579 1.00 17.65 136 ARG A O 1
ATOM 692 N N . TYR A 1 104 ? 19.187 -11.316 -4.405 1.00 16.83 137 TYR A N 1
ATOM 693 C CA . TYR A 1 104 ? 18.552 -12.581 -4.032 1.00 22.43 137 TYR A CA 1
ATOM 694 C C . TYR A 1 104 ? 18.010 -13.301 -5.246 1.00 16.58 137 TYR A C 1
ATOM 695 O O . TYR A 1 104 ? 17.474 -12.642 -6.144 1.00 13.03 137 TYR A O 1
ATOM 704 N N . THR A 1 105 ? 18.105 -14.633 -5.241 1.00 18.36 138 THR A N 1
ATOM 705 C CA . THR A 1 105 ? 17.497 -15.387 -6.346 1.00 19.71 138 THR A CA 1
ATOM 706 C C . THR A 1 105 ? 16.331 -16.206 -5.818 1.00 15.62 138 THR A C 1
ATOM 707 O O . THR A 1 105 ? 16.549 -17.106 -4.990 1.00 21.19 138 THR A O 1
ATOM 711 N N . PHE A 1 106 ? 15.114 -15.914 -6.243 1.00 11.52 139 PHE A N 1
ATOM 712 C CA . PHE A 1 106 ? 13.967 -16.658 -5.736 1.00 18.52 139 PHE A CA 1
ATOM 713 C C . PHE A 1 106 ? 13.815 -17.957 -6.525 1.00 24.83 139 PHE A C 1
ATOM 714 O O . PHE A 1 106 ? 13.703 -17.881 -7.751 1.00 20.10 139 PHE A O 1
ATOM 722 N N . LYS A 1 107 ? 13.824 -19.091 -5.833 1.00 21.16 140 LYS A N 1
ATOM 723 C CA . LYS A 1 107 ? 13.821 -20.349 -6.590 1.00 21.89 140 LYS A CA 1
ATOM 724 C C . LYS A 1 107 ? 12.560 -21.158 -6.357 1.00 30.04 140 LYS A C 1
ATOM 725 O O . LYS A 1 107 ? 12.503 -22.365 -6.608 1.00 28.79 140 LYS A O 1
ATOM 731 N N . ARG A 1 108 ? 11.542 -20.461 -5.891 1.00 26.61 141 ARG A N 1
ATOM 732 C CA . ARG A 1 108 ? 10.212 -21.018 -5.718 1.00 37.73 141 ARG A CA 1
ATOM 733 C C . ARG A 1 108 ? 9.169 -19.941 -5.997 1.00 39.04 141 ARG A C 1
ATOM 734 O O . ARG A 1 108 ? 9.219 -18.904 -5.320 1.00 29.58 141 ARG A O 1
ATOM 742 N N . PRO A 1 109 ? 8.279 -20.189 -6.950 1.00 33.74 142 PRO A N 1
ATOM 743 C CA . PRO A 1 109 ? 7.215 -19.230 -7.266 1.00 21.11 142 PRO A CA 1
ATOM 744 C C . PRO A 1 109 ? 6.255 -19.083 -6.088 1.00 30.64 142 PRO A C 1
ATOM 745 O O . PRO A 1 109 ? 6.106 -19.945 -5.224 1.00 32.69 142 PRO A O 1
ATOM 749 N N . GLY A 1 110 ? 5.572 -17.943 -6.041 1.00 27.34 143 GLY A N 1
ATOM 750 C CA . GLY A 1 110 ? 4.602 -17.741 -4.985 1.00 30.78 143 GLY A CA 1
ATOM 751 C C . GLY A 1 110 ? 4.597 -16.291 -4.525 1.00 29.26 143 GLY A C 1
ATOM 752 O O . GLY A 1 110 ? 5.317 -15.456 -5.069 1.00 23.06 143 GLY A O 1
ATOM 753 N N . GLU A 1 111 ? 3.773 -16.035 -3.527 1.00 23.08 144 GLU A N 1
ATOM 754 C CA . GLU A 1 111 ? 3.667 -14.701 -2.952 1.00 25.77 144 GLU A CA 1
ATOM 755 C C . GLU A 1 111 ? 4.437 -14.632 -1.639 1.00 24.49 144 GLU A C 1
ATOM 756 O O . GLU A 1 111 ? 4.213 -15.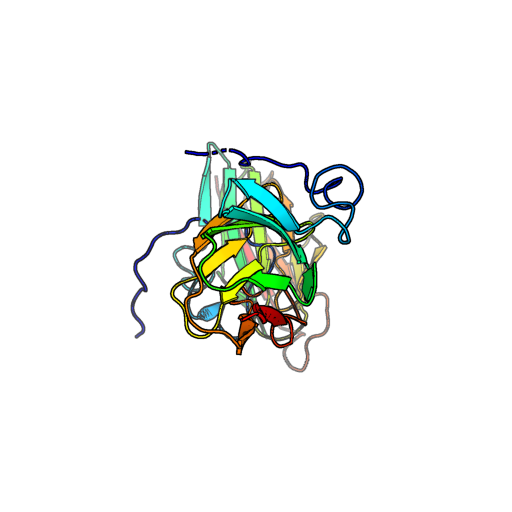395 -0.704 1.00 39.40 144 GLU A O 1
ATOM 762 N N . TYR A 1 112 ? 5.372 -13.687 -1.581 1.00 28.62 145 TYR A N 1
ATOM 763 C CA . TYR A 1 112 ? 6.169 -13.435 -0.388 1.00 20.85 145 TYR A CA 1
ATOM 764 C C . TYR A 1 112 ? 5.704 -12.153 0.285 1.00 31.80 145 TYR A C 1
ATOM 765 O O . TYR A 1 112 ? 5.356 -11.202 -0.431 1.00 36.73 145 TYR A O 1
ATOM 774 N N . ARG A 1 113 ? 5.684 -12.094 1.617 1.00 28.94 146 ARG A N 1
ATOM 775 C CA . ARG A 1 113 ? 5.292 -10.815 2.224 1.00 28.45 146 ARG A CA 1
ATOM 776 C C . ARG A 1 113 ? 6.514 -10.032 2.688 1.00 19.78 146 ARG A C 1
ATOM 777 O O . ARG A 1 113 ? 7.464 -10.581 3.247 1.00 22.79 146 ARG A O 1
ATOM 785 N N . ILE A 1 114 ? 6.486 -8.718 2.445 1.00 24.07 147 ILE A N 1
ATOM 786 C CA . ILE A 1 114 ? 7.556 -7.838 2.915 1.00 17.01 147 ILE A CA 1
ATOM 787 C C . ILE A 1 114 ? 7.061 -7.166 4.200 1.00 18.26 147 ILE A C 1
ATOM 788 O O . ILE A 1 114 ? 5.923 -6.683 4.245 1.00 18.51 147 ILE A O 1
ATOM 793 N N . ILE A 1 115 ? 7.906 -7.181 5.220 1.00 14.60 148 ILE A N 1
ATOM 794 C CA . ILE A 1 115 ? 7.485 -6.543 6.464 1.00 18.49 148 ILE A CA 1
ATOM 795 C C . ILE A 1 115 ? 8.541 -5.548 6.934 1.00 22.69 148 ILE A C 1
ATOM 796 O O . ILE A 1 115 ? 9.740 -5.635 6.675 1.00 20.23 148 ILE A O 1
ATOM 801 N N . CYS A 1 116 ? 8.066 -4.529 7.656 1.00 22.83 149 CYS A N 1
ATOM 802 C CA . CYS A 1 116 ? 8.979 -3.547 8.251 1.00 16.56 149 CYS A CA 1
ATOM 803 C C . CYS A 1 116 ? 9.322 -3.970 9.668 1.00 11.37 149 CYS A C 1
ATOM 804 O O . CYS A 1 116 ? 8.427 -4.142 10.492 1.00 17.99 149 CYS A O 1
ATOM 807 N N . ASN A 1 117 ? 10.601 -4.130 9.979 1.00 14.34 150 ASN A N 1
ATOM 808 C CA . ASN A 1 117 ? 10.993 -4.487 11.334 1.00 22.81 150 ASN A CA 1
ATOM 809 C C . ASN A 1 117 ? 11.785 -3.366 12.009 1.00 27.48 150 ASN A C 1
ATOM 810 O O . ASN A 1 117 ? 12.554 -3.635 12.938 1.00 20.01 150 ASN A O 1
ATOM 815 N N . GLN A 1 118 ? 11.606 -2.118 11.577 1.00 20.51 151 GLN A N 1
ATOM 816 C CA . GLN A 1 118 ? 12.189 -0.929 12.203 1.00 19.01 151 GLN A CA 1
ATOM 817 C C . GLN A 1 118 ? 11.050 0.026 12.589 1.00 15.89 151 GLN A C 1
ATOM 818 O O . GLN A 1 118 ? 10.448 0.519 11.621 1.00 18.36 151 GLN A O 1
ATOM 824 N N . TYR A 1 119 ? 10.765 0.222 13.873 1.00 13.65 152 TYR A N 1
ATOM 825 C CA . TYR A 1 119 ? 9.598 1.032 14.256 1.00 14.71 152 TYR A CA 1
ATOM 826 C C . TYR A 1 119 ? 9.722 2.392 13.556 1.00 10.95 152 TYR A C 1
ATOM 827 O O . TYR A 1 119 ? 10.784 3.000 13.710 1.00 16.53 152 TYR A O 1
ATOM 836 N N . CYS A 1 120 ? 8.685 2.760 12.838 1.00 13.48 153 CYS A N 1
ATOM 837 C CA . CYS A 1 120 ? 8.734 3.930 11.961 1.00 17.67 153 CYS A CA 1
ATOM 838 C C . CYS A 1 120 ? 7.576 4.886 12.190 1.00 13.32 153 CYS A C 1
ATOM 839 O O . CYS A 1 120 ? 7.395 5.825 11.424 1.00 17.22 153 CYS A O 1
ATOM 842 N N . GLY A 1 121 ? 6.799 4.648 13.240 1.00 17.46 154 GLY A N 1
ATOM 843 C CA . GLY A 1 121 ? 5.625 5.438 13.551 1.00 17.00 154 GLY A CA 1
ATOM 844 C C . GLY A 1 121 ? 4.372 4.608 13.701 1.00 22.05 154 GLY A C 1
ATOM 845 O O . GLY A 1 121 ? 4.379 3.380 13.731 1.00 23.18 154 GLY A O 1
ATOM 846 N N . LEU A 1 122 ? 3.231 5.271 13.808 1.00 23.66 155 LEU A N 1
ATOM 847 C CA . LEU A 1 122 ? 2.005 4.603 14.213 1.00 37.48 155 LEU A CA 1
ATOM 848 C C . LEU A 1 122 ? 1.527 3.588 13.192 1.00 47.72 155 LEU A C 1
ATOM 849 O O . LEU A 1 122 ? 0.755 2.684 13.541 1.00 34.71 155 LEU A O 1
ATOM 854 N N . GLY A 1 123 ? 1.960 3.680 11.935 1.00 47.98 156 GLY A N 1
ATOM 855 C CA . GLY A 1 123 ? 1.490 2.724 10.940 1.00 32.05 156 GLY A CA 1
ATOM 856 C C . GLY A 1 123 ? 2.403 1.529 10.765 1.00 28.56 156 GLY A C 1
ATOM 857 O O . GLY A 1 123 ? 2.189 0.679 9.884 1.00 28.58 156 GLY A O 1
ATOM 858 N N . HIS A 1 124 ? 3.433 1.462 11.595 1.00 20.99 157 HIS A N 1
ATOM 859 C CA . HIS A 1 124 ? 4.443 0.416 11.519 1.00 18.21 157 HIS A CA 1
ATOM 860 C C . HIS A 1 124 ? 3.864 -0.981 11.378 1.00 30.60 157 HIS A C 1
ATOM 861 O O . HIS A 1 124 ? 4.299 -1.792 10.556 1.00 27.41 157 HIS A O 1
ATOM 868 N N . GLN A 1 125 ? 2.871 -1.287 12.216 1.00 29.79 158 GLN A N 1
ATOM 869 C CA . GLN A 1 125 ? 2.330 -2.640 12.213 1.00 32.93 158 GLN A CA 1
ATOM 870 C C . GLN A 1 125 ? 1.813 -3.047 10.839 1.00 40.85 158 GLN A C 1
ATOM 871 O O . GLN A 1 125 ? 2.125 -4.130 10.345 1.00 57.55 158 GLN A O 1
ATOM 877 N N . ASN A 1 126 ? 1.014 -2.171 10.234 1.00 39.24 159 ASN A N 1
ATOM 878 C CA . ASN A 1 126 ? 0.384 -2.487 8.960 1.00 37.08 159 ASN A CA 1
ATOM 879 C C . ASN A 1 126 ? 1.209 -2.064 7.753 1.00 24.18 159 ASN A C 1
ATOM 880 O O . ASN A 1 126 ? 0.669 -1.917 6.658 1.00 37.55 159 ASN A O 1
ATOM 885 N N . MET A 1 127 ? 2.510 -1.878 7.949 1.00 18.20 160 MET A N 1
ATOM 886 C CA . MET A 1 127 ? 3.410 -1.585 6.845 1.00 20.02 160 MET A CA 1
ATOM 887 C C . MET A 1 127 ? 3.903 -2.912 6.241 1.00 19.46 160 MET A C 1
ATOM 888 O O . MET A 1 127 ? 4.834 -3.540 6.751 1.00 18.79 160 MET A O 1
ATOM 893 N N . PHE A 1 128 ? 3.254 -3.295 5.151 1.00 22.68 161 PHE A N 1
ATOM 894 C CA . PHE A 1 128 ? 3.561 -4.529 4.461 1.00 25.07 161 PHE A CA 1
ATOM 895 C C . PHE A 1 128 ? 3.671 -4.302 2.952 1.00 24.60 161 PHE A C 1
ATOM 896 O O . PHE A 1 128 ? 2.999 -3.412 2.438 1.00 18.32 161 PHE A O 1
ATOM 904 N N . GLY A 1 129 ? 4.467 -5.165 2.332 1.00 20.58 162 GLY A N 1
ATOM 905 C CA . GLY A 1 129 ? 4.583 -5.204 0.884 1.00 19.94 162 GLY A CA 1
ATOM 906 C C . GLY A 1 129 ? 4.419 -6.633 0.379 1.00 20.39 162 GLY A C 1
ATOM 907 O O . GLY A 1 129 ? 4.355 -7.572 1.159 1.00 21.36 162 GLY A O 1
ATOM 908 N N . THR A 1 130 ? 4.381 -6.758 -0.941 1.00 20.74 163 THR A N 1
ATOM 909 C CA . THR A 1 130 ? 4.258 -8.069 -1.569 1.00 16.52 163 THR A CA 1
ATOM 910 C C . THR A 1 130 ? 5.216 -8.193 -2.748 1.00 20.17 163 THR A C 1
ATOM 911 O O . THR A 1 130 ? 5.380 -7.252 -3.530 1.00 18.14 163 THR A O 1
ATOM 915 N N . ILE A 1 131 ? 5.864 -9.344 -2.836 1.00 20.66 164 ILE A N 1
ATOM 916 C CA . ILE A 1 131 ? 6.652 -9.772 -3.971 1.00 20.62 164 ILE A CA 1
ATOM 917 C C . ILE A 1 131 ? 5.964 -11.013 -4.558 1.00 24.04 164 ILE A C 1
ATOM 918 O O . ILE A 1 131 ? 5.647 -11.998 -3.889 1.00 25.73 164 ILE A O 1
ATOM 923 N N . VAL A 1 132 ? 5.698 -10.961 -5.856 1.00 24.20 165 VAL A N 1
ATOM 924 C CA . VAL A 1 132 ? 5.171 -12.153 -6.520 1.00 27.89 165 VAL A CA 1
ATOM 925 C C . VAL A 1 132 ? 6.285 -12.749 -7.364 1.00 22.06 165 VAL A C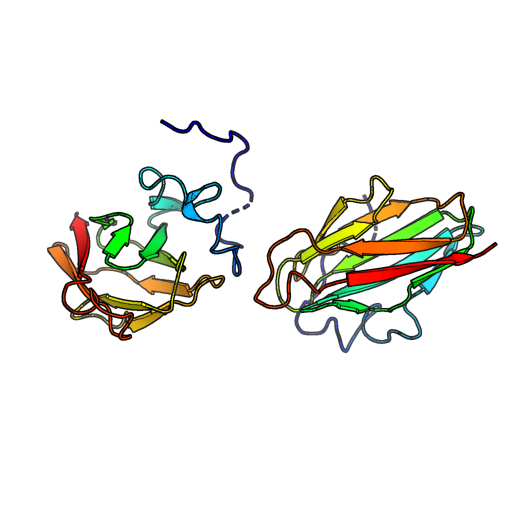 1
ATOM 926 O O . VAL A 1 132 ? 6.815 -12.065 -8.233 1.00 20.25 165 VAL A O 1
ATOM 930 N N . VAL A 1 133 ? 6.629 -13.993 -7.093 1.00 22.27 166 VAL A N 1
ATOM 931 C CA . VAL A 1 133 ? 7.663 -14.638 -7.912 1.00 19.49 166 VAL A CA 1
ATOM 932 C C . VAL A 1 133 ? 6.919 -15.506 -8.915 1.00 24.10 166 VAL A C 1
ATOM 933 O O . VAL A 1 133 ? 6.177 -16.392 -8.493 1.00 28.22 166 VAL A O 1
ATOM 937 N N . LYS A 1 134 ? 7.078 -15.229 -10.189 1.00 26.44 167 LYS A N 1
ATOM 938 C CA . LYS A 1 134 ? 6.349 -15.932 -11.243 1.00 27.39 167 LYS A CA 1
ATOM 939 C C . LYS A 1 134 ? 7.043 -17.232 -11.620 1.00 27.30 167 LYS A C 1
ATOM 940 O O . LYS A 1 134 ? 8.163 -17.479 -11.185 1.00 40.23 167 LYS A O 1
ATOM 946 N N . GLU A 1 135 ? 6.378 -18.048 -12.422 1.00 41.97 168 GLU A N 1
ATOM 947 C CA . GLU A 1 135 ? 6.940 -19.319 -12.867 1.00 52.10 168 GLU A CA 1
ATOM 948 C C . GLU A 1 135 ? 7.631 -19.159 -14.220 1.00 53.42 168 GLU A C 1
ATOM 949 O O . GLU A 1 135 ? 8.819 -19.452 -14.372 1.00 63.54 168 GLU A O 1
ATOM 956 N N . ALA B 1 1 ? 16.621 -7.370 38.302 1.00 45.01 34 ALA B N 1
ATOM 957 C CA . ALA B 1 1 ? 17.792 -6.840 37.626 1.00 28.45 34 ALA B CA 1
ATOM 958 C C . ALA B 1 1 ? 17.858 -7.354 36.190 1.00 23.58 34 ALA B C 1
ATOM 959 O O . ALA B 1 1 ? 17.941 -8.556 35.964 1.00 37.03 34 ALA B O 1
ATOM 961 N N . TYR B 1 2 ? 17.816 -6.428 35.248 1.00 22.19 35 TYR B N 1
ATOM 962 C CA . TYR B 1 2 ? 17.974 -6.704 33.829 1.00 17.28 35 TYR B CA 1
ATOM 963 C C . TYR B 1 2 ? 19.409 -6.498 33.380 1.00 26.25 35 TYR B C 1
ATOM 964 O O . TYR B 1 2 ? 20.122 -5.601 33.828 1.00 33.17 35 TYR B O 1
ATOM 973 N N . THR B 1 3 ? 19.880 -7.336 32.450 1.00 25.12 36 THR B N 1
ATOM 974 C CA . THR B 1 3 ? 21.186 -7.074 31.871 1.00 21.65 36 THR B CA 1
ATOM 975 C C . THR B 1 3 ? 21.091 -6.568 30.426 1.00 28.45 36 THR B C 1
ATOM 976 O O . THR B 1 3 ? 20.191 -6.996 29.705 1.00 18.66 36 THR B O 1
ATOM 980 N N . LEU B 1 4 ? 22.017 -5.708 30.074 1.00 39.62 37 LEU B N 1
ATOM 981 C CA . LEU B 1 4 ? 22.530 -5.309 28.766 1.00 35.91 37 LEU B CA 1
ATOM 982 C C . LEU B 1 4 ? 21.385 -5.133 27.796 1.00 40.57 37 LEU B C 1
ATOM 983 O O . LEU B 1 4 ? 20.429 -4.481 28.286 1.00 95.67 37 LEU B O 1
ATOM 988 N N . ALA B 1 5 ? 21.309 -5.569 26.589 1.00 39.01 38 ALA B N 1
ATOM 989 C CA . ALA B 1 5 ? 21.919 -6.222 25.477 1.00 33.56 38 ALA B CA 1
ATOM 990 C C . ALA B 1 5 ? 23.157 -5.449 24.998 1.00 41.95 38 ALA B C 1
ATOM 991 O O . ALA B 1 5 ? 23.083 -4.239 24.795 1.00 48.09 38 ALA B O 1
ATOM 993 N N . THR B 1 6 ? 24.256 -6.177 24.852 1.00 37.76 39 THR B N 1
ATOM 994 C CA . THR B 1 6 ? 25.522 -5.658 24.363 1.00 49.61 39 THR B CA 1
ATOM 995 C C . THR B 1 6 ? 25.623 -5.768 22.841 1.00 47.69 39 THR B C 1
ATOM 996 O O . THR B 1 6 ? 25.827 -6.853 22.295 1.00 42.45 39 THR B O 1
ATOM 998 N N . HIS B 1 7 ? 25.478 -4.642 22.157 1.00 44.06 40 HIS B N 1
ATOM 999 C CA . HIS B 1 7 ? 25.579 -4.528 20.711 1.00 33.95 40 HIS B CA 1
ATOM 1000 C C . HIS B 1 7 ? 26.558 -3.393 20.357 1.00 55.53 40 HIS B C 1
ATOM 1001 O O . HIS B 1 7 ? 27.566 -3.623 19.697 1.00 56.06 40 HIS B O 1
ATOM 1008 N N . THR B 1 8 ? 26.174 -2.225 20.825 1.00 72.51 41 THR B N 1
ATOM 1009 C CA . THR B 1 8 ? 26.705 -0.887 20.656 1.00 87.51 41 THR B CA 1
ATOM 1010 C C . THR B 1 8 ? 25.874 -0.107 19.635 1.00 89.97 41 THR B C 1
ATOM 1011 O O . THR B 1 8 ? 25.293 -0.691 18.715 1.00 100.82 41 THR B O 1
ATOM 1015 N N . ALA B 1 9 ? 25.782 1.211 19.792 1.00 87.21 42 ALA B N 1
ATOM 1016 C CA . ALA B 1 9 ? 24.880 2.018 18.981 1.00 91.47 42 ALA B CA 1
ATOM 1017 C C . ALA B 1 9 ? 25.441 2.388 17.609 1.00 99.85 42 ALA B C 1
ATOM 1018 O O . ALA B 1 9 ? 26.666 2.548 17.428 1.00 102.50 42 ALA B O 1
ATOM 1020 N N . GLY B 1 10 ? 24.495 2.473 16.644 1.00 107.07 43 GLY B N 1
ATOM 1021 C CA . GLY B 1 10 ? 24.709 2.905 15.283 1.00 107.37 43 GLY B CA 1
ATOM 1022 C C . GLY B 1 10 ? 23.409 3.216 14.553 1.00 103.33 43 GLY B C 1
ATOM 1023 O O . GLY B 1 10 ? 22.867 4.334 14.571 1.00 70.02 43 GLY B O 1
ATOM 1024 N N . ALA B 1 14 ? 22.227 6.283 17.227 1.00 48.82 47 ALA B N 1
ATOM 1025 C CA . ALA B 1 14 ? 21.278 6.759 18.238 1.00 34.27 47 ALA B CA 1
ATOM 1026 C C . ALA B 1 14 ? 20.786 8.160 17.900 1.00 26.07 47 ALA B C 1
ATOM 1027 O O . ALA B 1 14 ? 19.597 8.467 17.947 1.00 26.86 47 ALA B O 1
ATOM 1029 N N . GLY B 1 15 ? 21.695 9.058 17.526 1.00 27.62 48 GLY B N 1
ATOM 1030 C CA . GLY B 1 15 ? 21.259 10.377 17.090 1.00 24.07 48 GLY B CA 1
ATOM 1031 C C . GLY B 1 15 ? 20.464 10.346 15.802 1.00 30.90 48 GLY B C 1
ATOM 1032 O O . GLY B 1 15 ? 19.871 11.356 15.401 1.00 22.80 48 GLY B O 1
ATOM 1033 N N . LYS B 1 16 ? 20.416 9.222 15.089 1.00 25.01 49 LYS B N 1
ATOM 1034 C CA . LYS B 1 16 ? 19.677 9.171 13.821 1.00 23.08 49 LYS B CA 1
ATOM 1035 C C . LYS B 1 16 ? 18.264 8.667 14.033 1.00 15.68 49 LYS B C 1
ATOM 1036 O O . LYS B 1 16 ? 17.419 8.594 13.146 1.00 19.32 49 LYS B O 1
ATOM 1042 N N . LEU B 1 17 ? 17.945 8.271 15.274 1.00 18.78 50 LEU B N 1
ATOM 1043 C CA . LEU B 1 17 ? 16.567 7.841 15.492 1.00 17.42 50 LEU B CA 1
ATOM 1044 C C . LEU B 1 17 ? 15.601 9.027 15.551 1.00 14.25 50 LEU B C 1
ATOM 1045 O O . LEU B 1 17 ? 15.861 9.973 16.291 1.00 17.38 50 LEU B O 1
ATOM 1050 N N . GLU B 1 18 ? 14.520 8.906 14.800 1.00 13.44 51 GLU B N 1
ATOM 1051 C CA . GLU B 1 18 ? 13.444 9.883 14.788 1.00 16.24 51 GLU B CA 1
ATOM 1052 C C . GLU B 1 18 ? 12.164 9.253 15.304 1.00 15.39 51 GLU B C 1
ATOM 1053 O O . GLU B 1 18 ? 11.193 9.876 15.701 1.00 14.98 51 GLU B O 1
ATOM 1059 N N . ARG B 1 19 ? 12.193 7.916 15.245 1.00 16.43 52 ARG B N 1
ATOM 1060 C CA . ARG B 1 19 ? 11.005 7.162 15.617 1.00 15.71 52 ARG B CA 1
ATOM 1061 C C . ARG B 1 19 ? 11.511 5.986 16.447 1.00 24.77 52 ARG B C 1
ATOM 1062 O O . ARG B 1 19 ? 12.606 5.513 16.131 1.00 19.56 52 ARG B O 1
ATOM 1070 N N . VAL B 1 20 ? 10.747 5.593 17.457 1.00 26.06 53 VAL B N 1
ATOM 1071 C CA . VAL B 1 20 ? 11.231 4.504 18.334 1.00 18.73 53 VAL B CA 1
ATOM 1072 C C . VAL B 1 20 ? 10.014 3.898 18.983 1.00 18.02 53 VAL B C 1
ATOM 1073 O O . VAL B 1 20 ? 9.010 4.549 19.306 1.00 18.45 53 VAL B O 1
ATOM 1077 N N . ASP B 1 21 ? 9.992 2.565 19.128 1.00 17.52 54 ASP B N 1
ATOM 1078 C CA . ASP B 1 21 ? 8.770 1.963 19.651 1.00 17.72 54 ASP B CA 1
ATOM 1079 C C . ASP B 1 21 ? 8.591 2.335 21.119 1.00 10.86 54 ASP B C 1
ATOM 1080 O O . ASP B 1 21 ? 9.455 2.022 21.935 1.00 10.82 54 ASP B O 1
ATOM 1085 N N . PRO B 1 22 ? 7.490 2.987 21.480 1.00 14.29 55 PRO B N 1
ATOM 1086 C CA . PRO B 1 22 ? 7.320 3.420 22.873 1.00 12.88 55 PRO B CA 1
ATOM 1087 C C . PRO B 1 22 ? 7.134 2.235 23.808 1.00 15.01 55 PRO B C 1
ATOM 1088 O O . PRO B 1 22 ? 7.438 2.326 25.003 1.00 13.30 55 PRO B O 1
ATOM 1092 N N . THR B 1 23 ? 6.655 1.101 23.286 1.00 14.10 56 THR B N 1
ATOM 1093 C CA . THR B 1 23 ? 6.415 -0.060 24.152 1.00 17.64 56 THR B CA 1
ATOM 1094 C C . THR B 1 23 ? 7.706 -0.715 24.638 1.00 22.89 56 THR B C 1
ATOM 1095 O O . THR B 1 23 ? 7.635 -1.522 25.577 1.00 20.22 56 THR B O 1
ATOM 1099 N N . THR B 1 24 ? 8.872 -0.420 24.058 1.00 15.75 57 THR B N 1
ATOM 1100 C CA . THR B 1 24 ? 10.132 -1.049 24.438 1.00 12.91 57 THR B CA 1
ATOM 1101 C C . THR B 1 24 ? 11.279 -0.083 24.633 1.00 11.72 57 THR B C 1
ATOM 1102 O O . THR B 1 24 ? 12.437 -0.433 24.874 1.00 16.43 57 THR B O 1
ATOM 1106 N N . VAL B 1 25 ? 11.005 1.221 24.548 1.00 13.70 58 VAL B N 1
ATOM 1107 C CA . VAL B 1 25 ? 12.053 2.234 24.728 1.00 12.77 58 VAL B CA 1
ATOM 1108 C C . VAL B 1 25 ? 12.710 2.214 26.078 1.00 6.02 58 VAL B C 1
ATOM 1109 O O . VAL B 1 25 ? 13.891 2.550 26.283 1.00 11.38 58 VAL B O 1
ATOM 1113 N N . ARG B 1 26 ? 12.029 1.761 27.139 1.00 11.72 59 ARG B N 1
ATOM 1114 C CA . ARG B 1 26 ? 12.687 1.519 28.416 1.00 12.54 59 ARG B CA 1
ATOM 1115 C C . ARG B 1 26 ? 13.504 0.225 28.459 1.00 16.14 59 ARG B C 1
ATOM 1116 O O . ARG B 1 26 ? 14.250 0.006 29.409 1.00 17.58 59 ARG B O 1
ATOM 1124 N N . GLN B 1 27 ? 13.342 -0.609 27.434 1.00 11.83 60 GLN B N 1
ATOM 1125 C CA . GLN B 1 27 ? 13.864 -1.976 27.531 1.00 14.94 60 GLN B CA 1
ATOM 1126 C C . GLN B 1 27 ? 15.148 -2.194 26.755 1.00 17.94 60 GLN B C 1
ATOM 1127 O O . GLN B 1 27 ? 16.029 -2.910 27.225 1.00 17.59 60 GLN B O 1
ATOM 1133 N N . GLU B 1 28 ? 15.253 -1.598 25.567 1.00 16.70 61 GLU B N 1
ATOM 1134 C CA . GLU B 1 28 ? 16.475 -1.674 24.800 1.00 14.47 61 GLU B CA 1
ATOM 1135 C C . GLU B 1 28 ? 16.632 -0.432 23.905 1.00 9.00 61 GLU B C 1
ATOM 1136 O O . GLU B 1 28 ? 15.658 -0.052 23.284 1.00 14.57 61 GLU B O 1
ATOM 1142 N N . GLY B 1 29 ? 17.849 0.103 23.896 1.00 15.20 62 GLY B N 1
ATOM 1143 C CA . GLY B 1 29 ? 18.009 1.317 23.070 1.00 21.58 62 GLY B CA 1
ATOM 1144 C C . GLY B 1 29 ? 18.674 2.410 23.874 1.00 14.18 62 GLY B C 1
ATOM 1145 O O . GLY B 1 29 ? 19.071 2.220 25.016 1.00 15.52 62 GLY B O 1
ATOM 1146 N N . PRO B 1 30 ? 18.834 3.594 23.285 1.00 14.41 63 PRO B N 1
ATOM 1147 C CA . PRO B 1 30 ? 19.561 4.655 23.977 1.00 12.26 63 PRO B CA 1
ATOM 1148 C C . PRO B 1 30 ? 18.812 5.203 25.189 1.00 13.57 63 PRO B C 1
ATOM 1149 O O . PRO B 1 30 ? 19.468 5.883 25.990 1.00 15.11 63 PRO B O 1
ATOM 1153 N N . TRP B 1 31 ? 17.519 4.968 25.394 1.00 11.14 64 TRP B N 1
ATOM 1154 C CA . TRP B 1 31 ? 16.866 5.463 26.605 1.00 13.46 64 TRP B CA 1
ATOM 1155 C C . TRP B 1 31 ? 16.667 4.371 27.652 1.00 23.49 64 TRP B C 1
ATOM 1156 O O . TRP B 1 31 ? 16.030 4.570 28.697 1.00 16.27 64 TRP B O 1
ATOM 1167 N N . ALA B 1 32 ? 17.189 3.173 27.399 1.00 13.16 65 ALA B N 1
ATOM 1168 C CA . ALA B 1 32 ? 16.912 2.110 28.377 1.00 16.25 65 ALA B CA 1
ATOM 1169 C C . ALA B 1 32 ? 17.647 2.276 29.693 1.00 21.23 65 ALA B C 1
ATOM 1170 O O . ALA B 1 32 ? 17.032 2.087 30.757 1.00 28.09 65 ALA B O 1
ATOM 1172 N N . ASP B 1 33 ? 18.928 2.613 29.656 1.00 18.41 66 ASP B N 1
ATOM 1173 C CA . ASP B 1 33 ? 19.762 2.880 30.804 1.00 24.44 66 ASP B CA 1
ATOM 1174 C C . ASP B 1 33 ? 19.961 4.366 31.115 1.00 25.41 66 ASP B C 1
ATOM 1175 O O . ASP B 1 33 ? 20.716 5.006 30.379 1.00 20.87 66 ASP B O 1
ATOM 1180 N N . PRO B 1 34 ? 19.357 4.826 32.199 1.00 30.31 67 PRO B N 1
ATOM 1181 C CA . PRO B 1 34 ? 19.431 6.235 32.595 1.00 31.94 67 PRO B CA 1
ATOM 1182 C C . PRO B 1 34 ? 20.872 6.700 32.786 1.00 31.33 67 PRO B C 1
ATOM 1183 O O . PRO B 1 34 ? 21.187 7.883 32.642 1.00 23.68 67 PRO B O 1
ATOM 1187 N N . ALA B 1 35 ? 21.717 5.734 33.125 1.00 26.94 68 ALA B N 1
ATOM 1188 C CA . ALA B 1 35 ? 23.110 5.984 33.443 1.00 26.08 68 ALA B CA 1
ATOM 1189 C C . ALA B 1 35 ? 23.882 6.411 32.201 1.00 24.11 68 ALA B C 1
ATOM 1190 O O . ALA B 1 35 ? 24.879 7.121 32.307 1.00 30.43 68 ALA B O 1
ATOM 1192 N N . GLN B 1 36 ? 23.405 5.983 31.044 1.00 33.23 69 GLN B N 1
ATOM 1193 C CA . GLN B 1 36 ? 24.001 6.315 29.761 1.00 26.27 69 GLN B CA 1
ATOM 1194 C C . GLN B 1 36 ? 23.206 7.385 29.023 1.00 20.22 69 GLN B C 1
ATOM 1195 O O . GLN B 1 36 ? 23.275 7.477 27.788 1.00 18.53 69 GLN B O 1
ATOM 1201 N N . ALA B 1 37 ? 22.434 8.182 29.761 1.00 15.91 70 ALA B N 1
ATOM 1202 C CA . ALA B 1 37 ? 21.628 9.197 29.077 1.00 17.13 70 ALA B CA 1
ATOM 1203 C C . ALA B 1 37 ? 22.466 10.298 28.426 1.00 10.82 70 ALA B C 1
ATOM 1204 O O . ALA B 1 37 ? 22.029 10.772 27.382 1.00 16.86 70 ALA B O 1
ATOM 1206 N N . VAL B 1 38 ? 23.590 10.699 28.981 1.00 16.18 71 VAL B N 1
ATOM 1207 C CA . VAL B 1 38 ? 24.419 11.776 28.461 1.00 16.52 71 VAL B CA 1
ATOM 1208 C C . VAL B 1 38 ? 25.577 11.249 27.628 1.00 15.02 71 VAL B C 1
ATOM 1209 O O . VAL B 1 38 ? 26.422 10.557 28.188 1.00 23.04 71 VAL B O 1
ATOM 1213 N N . VAL B 1 39 ? 25.625 11.531 26.338 1.00 11.28 72 VAL B N 1
ATOM 1214 C CA . VAL B 1 39 ? 26.685 11.124 25.441 1.00 18.47 72 VAL B CA 1
ATOM 1215 C C . VAL B 1 39 ? 27.478 12.272 24.830 1.00 21.97 72 VAL B C 1
ATOM 1216 O O . VAL B 1 39 ? 26.969 13.231 24.245 1.00 17.36 72 VAL B O 1
ATOM 1220 N N . GLN B 1 40 ? 28.810 12.190 24.938 1.00 16.65 73 GLN B N 1
ATOM 1221 C CA . GLN B 1 40 ? 29.580 13.213 24.238 1.00 18.32 73 GLN B CA 1
ATOM 1222 C C . GLN B 1 40 ? 29.495 12.836 22.758 1.00 35.21 73 GLN B C 1
ATOM 1223 O O . GLN B 1 40 ? 29.735 11.692 22.354 1.00 32.67 73 GLN B O 1
ATOM 1229 N N . THR B 1 41 ? 29.121 13.833 21.969 1.00 28.41 74 THR B N 1
ATOM 1230 C CA . THR B 1 41 ? 29.035 13.567 20.531 1.00 25.48 74 THR B CA 1
ATOM 1231 C C . THR B 1 41 ? 30.139 14.368 19.848 1.00 30.39 74 THR B C 1
ATOM 1232 O O . THR B 1 41 ? 30.284 14.323 18.632 1.00 46.11 74 THR B O 1
ATOM 1236 N N . GLY B 1 42 ? 30.886 15.082 20.695 1.00 23.57 75 GLY B N 1
ATOM 1237 C CA . GLY B 1 42 ? 32.002 15.871 20.222 1.00 37.66 75 GLY B CA 1
ATOM 1238 C C . GLY B 1 42 ? 32.535 16.847 21.249 1.00 43.90 75 GLY B C 1
ATOM 1239 O O . GLY B 1 42 ? 32.155 16.817 22.419 1.00 35.07 75 GLY B O 1
ATOM 1240 N N . PRO B 1 43 ? 33.443 17.704 20.795 1.00 46.15 76 PRO B N 1
ATOM 1241 C CA . PRO B 1 43 ? 33.978 18.771 21.636 1.00 43.97 76 PRO B CA 1
ATOM 1242 C C . PRO B 1 43 ? 32.846 19.697 22.065 1.00 35.56 76 PRO B C 1
ATOM 1243 O O . PRO B 1 43 ? 32.175 20.267 21.204 1.00 35.48 76 PRO B O 1
ATOM 1247 N N . ASN B 1 44 ? 32.653 19.809 23.375 1.00 32.66 77 ASN B N 1
ATOM 1248 C CA . ASN B 1 44 ? 31.601 20.660 23.917 1.00 29.97 77 ASN B CA 1
ATOM 1249 C C . ASN B 1 44 ? 30.227 20.351 23.342 1.00 23.87 77 ASN B C 1
ATOM 1250 O O . ASN B 1 44 ? 29.352 21.215 23.343 1.00 29.61 77 ASN B O 1
ATOM 1255 N N . GLN B 1 45 ? 30.003 19.139 22.840 1.00 19.45 78 GLN B N 1
ATOM 1256 C CA . GLN B 1 45 ? 28.725 18.739 22.265 1.00 16.25 78 GLN B CA 1
ATOM 1257 C C . GLN B 1 45 ? 28.197 17.472 22.944 1.00 26.97 78 GLN B C 1
ATOM 1258 O O . GLN B 1 45 ? 28.872 16.441 22.936 1.00 20.00 78 GLN B O 1
ATOM 1264 N N . TYR B 1 46 ? 27.009 17.575 23.529 1.00 18.41 79 TYR B N 1
ATOM 1265 C CA . TYR B 1 46 ? 26.397 16.446 24.222 1.00 15.53 79 TYR B CA 1
ATOM 1266 C C . TYR B 1 46 ? 24.993 16.184 23.723 1.00 16.32 79 TYR B C 1
ATOM 1267 O O . TYR B 1 46 ? 24.153 17.064 23.517 1.00 23.84 79 TYR B O 1
ATOM 1276 N N . THR B 1 47 ? 24.692 14.907 23.514 1.00 11.02 80 THR B N 1
ATOM 1277 C CA . THR B 1 47 ? 23.331 14.480 23.262 1.00 10.23 80 THR B CA 1
ATOM 1278 C C . THR B 1 47 ? 22.774 13.903 24.560 1.00 9.76 80 THR B C 1
ATOM 1279 O O . THR B 1 47 ? 23.489 13.166 25.238 1.00 15.25 80 THR B O 1
ATOM 1283 N N . VAL B 1 48 ? 21.556 14.253 24.892 1.00 13.48 81 VAL B N 1
ATOM 1284 C CA . VAL B 1 48 ? 20.998 13.734 26.144 1.00 15.07 81 VAL B CA 1
ATOM 1285 C C . VAL B 1 48 ? 19.719 13.015 25.788 1.00 10.68 81 VAL B C 1
ATOM 1286 O O . VAL B 1 48 ? 18.750 13.560 25.263 1.00 12.13 81 VAL B O 1
ATOM 1290 N N . TYR B 1 49 ? 19.694 11.706 26.071 1.00 12.60 82 TYR B N 1
ATOM 1291 C CA . TYR B 1 49 ? 18.483 10.939 25.857 1.00 11.03 82 TYR B CA 1
ATOM 1292 C C . TYR B 1 49 ? 17.522 11.023 27.024 1.00 14.25 82 TYR B C 1
ATOM 1293 O O . TYR B 1 49 ? 17.763 10.446 28.079 1.00 15.68 82 TYR B O 1
ATOM 1302 N N . VAL B 1 50 ? 16.418 11.732 26.856 1.00 10.26 83 VAL B N 1
ATOM 1303 C CA . VAL B 1 50 ? 15.484 11.997 27.921 1.00 11.82 83 VAL B CA 1
ATOM 1304 C C . VAL B 1 50 ? 14.193 11.238 27.693 1.00 7.34 83 VAL B C 1
ATOM 1305 O O . VAL B 1 50 ? 13.680 11.164 26.593 1.00 9.72 83 VAL B O 1
ATOM 1309 N N . LEU B 1 51 ? 13.660 10.678 28.785 1.00 8.73 84 LEU B N 1
ATOM 1310 C CA . LEU B 1 51 ? 12.329 10.089 28.699 1.00 9.65 84 LEU B CA 1
ATOM 1311 C C . LEU B 1 51 ? 11.346 10.940 29.499 1.00 10.14 84 LEU B C 1
ATOM 1312 O O . LEU B 1 51 ? 11.584 11.225 30.676 1.00 22.53 84 LEU B O 1
ATOM 1317 N N . ALA B 1 52 ? 10.268 11.328 28.853 1.00 10.94 85 ALA B N 1
ATOM 1318 C CA . ALA B 1 52 ? 9.131 11.958 29.516 1.00 12.75 85 ALA B CA 1
ATOM 1319 C C . ALA B 1 52 ? 8.040 10.892 29.652 1.00 17.80 85 ALA B C 1
ATOM 1320 O O . ALA B 1 52 ? 7.503 10.370 28.671 1.00 12.16 85 ALA B O 1
ATOM 1322 N N . PHE B 1 53 ? 7.747 10.549 30.903 1.00 18.55 86 PHE B N 1
ATOM 1323 C CA . PHE B 1 53 ? 6.851 9.421 31.164 1.00 19.31 86 PHE B CA 1
ATOM 1324 C C . PHE B 1 53 ? 5.811 9.857 32.181 1.00 23.54 86 PHE B C 1
ATOM 1325 O O . PHE B 1 53 ? 6.052 10.839 32.896 1.00 18.96 86 PHE B O 1
ATOM 1333 N N . ALA B 1 54 ? 4.699 9.133 32.290 1.00 19.24 87 ALA B N 1
ATOM 1334 C CA . ALA B 1 54 ? 3.806 9.487 33.398 1.00 18.16 87 ALA B CA 1
ATOM 1335 C C . ALA B 1 54 ? 4.366 8.913 34.689 1.00 20.30 87 ALA B C 1
ATOM 1336 O O . ALA B 1 54 ? 4.407 7.679 34.754 1.00 16.96 87 ALA B O 1
ATOM 1338 N N . PHE B 1 55 ? 4.786 9.707 35.653 1.00 21.29 88 PHE B N 1
ATOM 1339 C CA . PHE B 1 55 ? 4.754 11.157 35.749 1.00 19.34 88 PHE B CA 1
ATOM 1340 C C . PHE B 1 55 ? 6.082 11.721 36.210 1.00 18.14 88 PHE B C 1
ATOM 1341 O O . PHE B 1 55 ? 6.310 12.026 37.380 1.00 19.07 88 PHE B O 1
ATOM 1349 N N . GLY B 1 56 ? 7.020 11.864 35.273 1.00 15.08 89 GLY B N 1
ATOM 1350 C CA . GLY B 1 56 ? 8.362 12.310 35.611 1.00 15.74 89 GLY B CA 1
ATOM 1351 C C . GLY B 1 56 ? 9.265 12.333 34.384 1.00 12.96 89 GLY B C 1
ATOM 1352 O O . GLY B 1 56 ? 8.802 12.118 33.267 1.00 14.70 89 GLY B O 1
ATOM 1353 N N . TYR B 1 57 ? 10.549 12.574 34.606 1.00 12.19 90 TYR B N 1
ATOM 1354 C CA . TYR B 1 57 ? 11.550 12.579 33.553 1.00 13.43 90 TYR B CA 1
ATOM 1355 C C . TYR B 1 57 ? 12.735 11.712 33.976 1.00 13.67 90 TYR B C 1
ATOM 1356 O O . TYR B 1 57 ? 13.061 11.652 35.163 1.00 14.62 90 TYR B O 1
ATOM 1365 N N . GLN B 1 58 ? 13.311 11.024 32.992 1.00 9.93 91 GLN B N 1
ATOM 1366 C CA . GLN B 1 58 ? 14.552 10.299 33.174 1.00 11.86 91 GLN B CA 1
ATOM 1367 C C . GLN B 1 58 ? 15.588 10.835 32.198 1.00 12.67 91 GLN B C 1
ATOM 1368 O O . GLN B 1 58 ? 15.244 10.991 31.031 1.00 18.07 91 GLN B O 1
ATOM 1374 N N . PRO B 1 59 ? 16.824 11.099 32.577 1.00 11.25 92 PRO B N 1
ATOM 1375 C CA . PRO B 1 59 ? 17.245 10.977 33.967 1.00 17.55 92 PRO B CA 1
ATOM 1376 C C . PRO B 1 59 ? 16.735 12.124 34.843 1.00 22.69 92 PRO B C 1
ATOM 1377 O O . PRO B 1 59 ? 16.138 13.088 34.374 1.00 16.59 92 PRO B O 1
ATOM 1381 N N . ASN B 1 60 ? 16.980 11.980 36.150 1.00 16.68 93 ASN B N 1
ATOM 1382 C CA . ASN B 1 60 ? 16.590 13.015 37.083 1.00 18.98 93 ASN B CA 1
ATOM 1383 C C . ASN B 1 60 ? 17.497 13.005 38.305 1.00 22.29 93 ASN B C 1
ATOM 1384 O O . ASN B 1 60 ? 17.358 12.115 39.135 1.00 26.03 93 ASN B O 1
ATOM 1389 N N . PRO B 1 61 ? 18.392 13.969 38.392 1.00 28.00 94 PRO B N 1
ATOM 1390 C CA . PRO B 1 61 ? 18.434 15.061 37.422 1.00 18.23 94 PRO B CA 1
ATOM 1391 C C . PRO B 1 61 ? 19.272 14.807 36.176 1.00 24.44 94 PRO B C 1
ATOM 1392 O O . PRO B 1 61 ? 20.108 13.904 36.115 1.00 18.97 94 PRO B O 1
ATOM 1396 N N . ILE B 1 62 ? 19.060 15.662 35.170 1.00 22.11 95 ILE B N 1
ATOM 1397 C CA . ILE B 1 62 ? 19.937 15.790 34.015 1.00 24.32 95 ILE B CA 1
ATOM 1398 C C . ILE B 1 62 ? 21.095 16.740 34.356 1.00 18.37 95 ILE B C 1
ATOM 1399 O O . ILE B 1 62 ? 20.812 17.865 34.756 1.00 34.74 95 ILE B O 1
ATOM 1404 N N . GLU B 1 63 ? 22.323 16.285 34.205 1.00 15.76 96 GLU B N 1
ATOM 1405 C CA . GLU B 1 63 ? 23.555 16.964 34.517 1.00 20.50 96 GLU B CA 1
ATOM 1406 C C . GLU B 1 63 ? 24.390 17.196 33.257 1.00 23.54 96 GLU B C 1
ATOM 1407 O O . GLU B 1 63 ? 24.908 16.267 32.649 1.00 24.52 96 GLU B O 1
ATOM 1413 N N . VAL B 1 64 ? 24.500 18.460 32.884 1.00 22.03 97 VAL B N 1
ATOM 1414 C CA . VAL B 1 64 ? 25.219 18.872 31.684 1.00 21.99 97 VAL B CA 1
ATOM 1415 C C . VAL B 1 64 ? 26.078 20.093 31.998 1.00 18.08 97 VAL B C 1
ATOM 1416 O O . VAL B 1 64 ? 25.740 20.861 32.8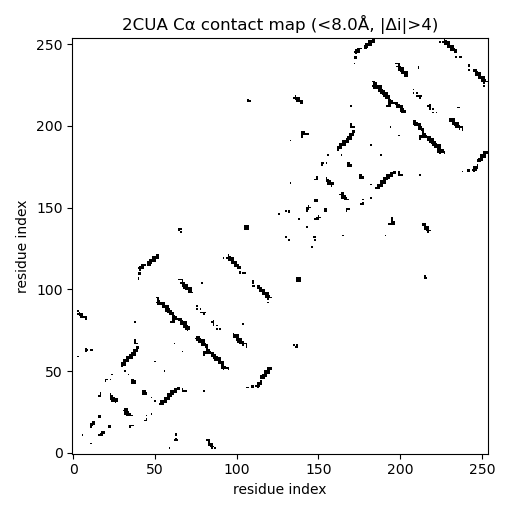99 1.00 19.33 97 VAL B O 1
ATOM 1420 N N . PRO B 1 65 ? 27.155 20.258 31.248 1.00 21.38 98 PRO B N 1
ATOM 1421 C CA . PRO B 1 65 ? 28.052 21.394 31.437 1.00 20.25 98 PRO B CA 1
ATOM 1422 C C . PRO B 1 65 ? 27.495 22.680 30.840 1.00 13.05 98 PRO B C 1
ATOM 1423 O O . PRO B 1 65 ? 26.817 22.659 29.828 1.00 16.77 98 PRO B O 1
ATOM 1427 N N . GLN B 1 66 ? 27.826 23.775 31.498 1.00 22.55 99 GLN B N 1
ATOM 1428 C CA . GLN B 1 66 ? 27.503 25.108 31.032 1.00 32.64 99 GLN B CA 1
ATOM 1429 C C . GLN B 1 66 ? 28.312 25.407 29.775 1.00 30.87 99 GLN B C 1
ATOM 1430 O O . GLN B 1 66 ? 29.421 24.880 29.637 1.00 26.75 99 GLN B O 1
ATOM 1436 N N . GLY B 1 67 ? 27.754 26.222 28.889 1.00 28.41 100 GLY B N 1
ATOM 1437 C CA . GLY B 1 67 ? 28.460 26.669 27.710 1.00 22.04 100 GLY B CA 1
ATOM 1438 C C . GLY B 1 67 ? 28.607 25.641 26.609 1.00 28.61 100 GLY B C 1
ATOM 1439 O O . GLY B 1 67 ? 29.136 26.018 25.553 1.00 24.64 100 GLY B O 1
ATOM 1440 N N . ALA B 1 68 ? 28.169 24.400 26.802 1.00 26.33 101 ALA B N 1
ATOM 1441 C CA . ALA B 1 68 ? 28.237 23.350 25.787 1.00 24.39 101 ALA B CA 1
ATOM 1442 C C . ALA B 1 68 ? 26.996 23.203 24.924 1.00 16.67 101 ALA B C 1
ATOM 1443 O O . ALA B 1 68 ? 25.896 23.518 25.406 1.00 18.54 101 ALA B O 1
ATOM 1445 N N . GLU B 1 69 ? 27.121 22.703 23.682 1.00 18.90 102 GLU B N 1
ATOM 1446 C CA . GLU B 1 69 ? 25.905 22.482 22.900 1.00 16.92 102 GLU B CA 1
ATOM 1447 C C . GLU B 1 69 ? 25.263 21.164 23.370 1.00 25.04 102 GLU B C 1
ATOM 1448 O O . GLU B 1 69 ? 25.878 20.116 23.266 1.00 25.38 102 GLU B O 1
ATOM 1454 N N . ILE B 1 70 ? 24.024 21.359 23.810 1.00 18.47 103 ILE B N 1
ATOM 1455 C CA . ILE B 1 70 ? 23.243 20.214 24.284 1.00 15.98 103 ILE B CA 1
ATOM 1456 C C . ILE B 1 70 ? 22.231 19.869 23.208 1.00 13.10 103 ILE B C 1
ATOM 1457 O O . ILE B 1 70 ? 21.538 20.727 22.680 1.00 12.53 103 ILE B O 1
ATOM 1462 N N . VAL B 1 71 ? 22.173 18.573 22.866 1.00 12.58 104 VAL B N 1
ATOM 1463 C CA . VAL B 1 71 ? 21.097 18.122 22.009 1.00 13.93 104 VAL B CA 1
ATOM 1464 C C . VAL B 1 71 ? 20.235 17.121 22.788 1.00 17.85 104 VAL B C 1
ATOM 1465 O O . VAL B 1 71 ? 20.679 15.984 23.012 1.00 15.23 104 VAL B O 1
ATOM 1469 N N . PHE B 1 72 ? 19.054 17.578 23.174 1.00 13.76 105 PHE B N 1
ATOM 1470 C CA . PHE B 1 72 ? 18.107 16.696 23.841 1.00 18.83 105 PHE B CA 1
ATOM 1471 C C . PHE B 1 72 ? 17.345 15.863 22.810 1.00 12.50 105 PHE B C 1
ATOM 1472 O O . PHE B 1 72 ? 16.844 16.366 21.829 1.00 11.17 105 PHE B O 1
ATOM 1480 N N . LYS B 1 73 ? 17.258 14.558 23.099 1.00 11.45 106 LYS B N 1
ATOM 1481 C CA . LYS B 1 73 ? 16.477 13.640 22.287 1.00 13.49 106 LYS B CA 1
ATOM 1482 C C . LYS B 1 73 ? 15.406 13.058 23.204 1.00 12.99 106 LYS B C 1
ATOM 1483 O O . LYS B 1 73 ? 15.689 12.217 24.060 1.00 8.73 106 LYS B O 1
ATOM 1489 N N . ILE B 1 74 ? 14.190 13.556 23.064 1.00 10.23 107 ILE B N 1
ATOM 1490 C CA . ILE B 1 74 ? 13.165 13.295 24.062 1.00 10.54 107 ILE B CA 1
ATOM 1491 C C . ILE B 1 74 ? 12.041 12.478 23.469 1.00 12.28 107 ILE B C 1
ATOM 1492 O O . ILE B 1 74 ? 11.516 12.731 22.393 1.00 13.56 107 ILE B O 1
ATOM 1497 N N . THR B 1 75 ? 11.651 11.426 24.207 1.00 7.99 108 THR B N 1
ATOM 1498 C CA . THR B 1 75 ? 10.468 10.685 23.758 1.00 7.56 108 THR B CA 1
ATOM 1499 C C . THR B 1 75 ? 9.643 10.235 24.956 1.00 8.95 108 THR B C 1
ATOM 1500 O O . THR B 1 75 ? 10.016 10.448 26.104 1.00 10.42 108 THR B O 1
ATOM 1504 N N . SER B 1 76 ? 8.493 9.622 24.694 1.00 14.64 109 SER B N 1
ATOM 1505 C CA . SER B 1 76 ? 7.600 9.146 25.739 1.00 14.46 109 SER B CA 1
ATOM 1506 C C . SER B 1 76 ? 7.280 7.654 25.590 1.00 13.20 109 SER B C 1
ATOM 1507 O O . SER B 1 76 ? 7.051 7.218 24.452 1.00 10.90 109 SER B O 1
ATOM 1510 N N . PRO B 1 77 ? 7.246 6.899 26.679 1.00 12.23 110 PRO B N 1
ATOM 1511 C CA . PRO B 1 77 ? 6.890 5.477 26.607 1.00 13.86 110 PRO B CA 1
ATOM 1512 C C . PRO B 1 77 ? 5.400 5.274 26.778 1.00 19.68 110 PRO B C 1
ATOM 1513 O O . PRO B 1 77 ? 4.954 4.131 26.868 1.00 25.15 110 PRO B O 1
ATOM 1517 N N . ASP B 1 78 ? 4.615 6.338 26.841 1.00 15.33 111 ASP B N 1
ATOM 1518 C CA . ASP B 1 78 ? 3.206 6.155 27.185 1.00 12.42 111 ASP B CA 1
ATOM 1519 C C . ASP B 1 78 ? 2.311 7.148 26.463 1.00 17.54 111 ASP B C 1
ATOM 1520 O O . ASP B 1 78 ? 1.782 6.850 25.393 1.00 22.04 111 ASP B O 1
ATOM 1525 N N . VAL B 1 79 ? 2.114 8.326 27.061 1.00 17.96 112 VAL B N 1
ATOM 1526 C CA . VAL B 1 79 ? 1.159 9.263 26.460 1.00 14.66 112 VAL B CA 1
ATOM 1527 C C . VAL B 1 79 ? 1.911 10.556 26.153 1.00 15.37 112 VAL B C 1
ATOM 1528 O O . VAL B 1 79 ? 3.140 10.673 26.323 1.00 12.93 112 VAL B O 1
ATOM 1532 N N . ILE B 1 80 ? 1.166 11.540 25.680 1.00 15.48 113 ILE B N 1
ATOM 1533 C CA . ILE B 1 80 ? 1.811 12.797 25.268 1.00 13.30 113 ILE B CA 1
ATOM 1534 C C . ILE B 1 80 ? 2.181 13.593 26.498 1.00 12.64 113 ILE B C 1
ATOM 1535 O O . ILE B 1 80 ? 1.360 13.642 27.408 1.00 14.55 113 ILE B O 1
ATOM 1540 N N . HIS B 1 81 ? 3.377 14.173 26.499 1.00 11.53 114 HIS B N 1
ATOM 1541 C CA . HIS B 1 81 ? 3.830 14.988 27.616 1.00 13.23 114 HIS B CA 1
ATOM 1542 C C . HIS B 1 81 ? 4.361 16.324 27.072 1.00 12.29 114 HIS B C 1
ATOM 1543 O O . HIS B 1 81 ? 4.561 16.457 25.873 1.00 15.72 114 HIS B O 1
ATOM 1550 N N . GLY B 1 82 ? 4.600 17.208 28.032 1.00 15.36 115 GLY B N 1
ATOM 1551 C CA . GLY B 1 82 ? 5.282 18.450 27.692 1.00 16.83 115 GLY B CA 1
ATOM 1552 C C . GLY B 1 82 ? 6.682 18.424 28.261 1.00 14.77 115 GLY B C 1
ATOM 1553 O O . GLY B 1 82 ? 6.996 17.775 29.263 1.00 17.25 115 GLY B O 1
ATOM 1554 N N . PHE B 1 83 ? 7.553 19.181 27.589 1.00 10.54 116 PHE B N 1
ATOM 1555 C CA . PHE B 1 83 ? 8.918 19.297 28.078 1.00 8.34 116 PHE B CA 1
ATOM 1556 C C . PHE B 1 83 ? 9.277 20.788 28.055 1.00 11.71 116 PHE B C 1
ATOM 1557 O O . PHE B 1 83 ? 9.642 21.264 26.986 1.00 11.61 116 PHE B O 1
ATOM 1565 N N . HIS B 1 84 ? 9.137 21.432 29.193 1.00 11.55 117 HIS B N 1
ATOM 1566 C CA . HIS B 1 84 ? 9.389 22.878 29.251 1.00 12.91 117 HIS B CA 1
ATOM 1567 C C . HIS B 1 84 ? 10.386 23.137 30.356 1.00 13.84 117 HIS B C 1
ATOM 1568 O O . HIS B 1 84 ? 10.197 22.740 31.506 1.00 13.58 117 HIS B O 1
ATOM 1575 N N . VAL B 1 85 ? 11.503 23.774 30.026 1.00 9.46 118 VAL B N 1
ATOM 1576 C CA . VAL B 1 85 ? 12.552 24.078 30.978 1.00 9.02 118 VAL B CA 1
ATOM 1577 C C . VAL B 1 85 ? 12.342 25.538 31.399 1.00 21.48 118 VAL B C 1
ATOM 1578 O O . VAL B 1 85 ? 12.402 26.448 30.569 1.00 12.03 118 VAL B O 1
ATOM 1582 N N . GLU B 1 86 ? 12.027 25.747 32.678 1.00 17.60 119 GLU B N 1
ATOM 1583 C CA . GLU B 1 86 ? 11.463 27.060 33.024 1.00 14.23 119 GLU B CA 1
ATOM 1584 C C . GLU B 1 86 ? 12.492 28.154 32.863 1.00 14.02 119 GLU B C 1
ATOM 1585 O O . GLU B 1 86 ? 13.663 28.015 33.212 1.00 15.95 119 GLU B O 1
ATOM 1591 N N . GLY B 1 87 ? 12.058 29.284 32.304 1.00 21.68 120 GLY B N 1
ATOM 1592 C CA . GLY B 1 87 ? 13.001 30.373 32.076 1.00 19.14 120 GLY B CA 1
ATOM 1593 C C . GLY B 1 87 ? 13.668 30.340 30.720 1.00 22.49 120 GLY B C 1
ATOM 1594 O O . GLY B 1 87 ? 14.360 31.303 30.392 1.00 26.60 120 GLY B O 1
ATOM 1595 N N . THR B 1 88 ? 13.483 29.290 29.924 1.00 18.02 121 THR B N 1
ATOM 1596 C CA . THR B 1 88 ? 14.149 29.121 28.648 1.00 14.34 121 THR B CA 1
ATOM 1597 C C . THR B 1 88 ? 13.186 29.029 27.478 1.00 12.04 121 THR B C 1
ATOM 1598 O O . THR B 1 88 ? 11.958 29.042 27.617 1.00 12.42 121 THR B O 1
ATOM 1602 N N . ASN B 1 89 ? 13.791 28.905 26.283 1.00 10.51 122 ASN B N 1
ATOM 1603 C CA . ASN B 1 89 ? 12.997 28.761 25.072 1.00 12.38 122 ASN B CA 1
ATOM 1604 C C . ASN B 1 89 ? 12.604 27.302 24.795 1.00 12.64 122 ASN B C 1
ATOM 1605 O O . ASN B 1 89 ? 11.909 27.021 23.810 1.00 11.83 122 ASN B O 1
ATOM 1610 N N . ILE B 1 90 ? 13.035 26.405 25.695 1.00 12.67 123 ILE B N 1
ATOM 1611 C CA . ILE B 1 90 ? 12.681 24.989 25.547 1.00 9.01 123 ILE B CA 1
ATOM 1612 C C . ILE B 1 90 ? 11.235 24.803 25.974 1.00 10.19 123 ILE B C 1
ATOM 1613 O O . ILE B 1 90 ? 10.924 24.999 27.165 1.00 15.58 123 ILE B O 1
ATOM 1618 N N . ASN B 1 91 ? 10.393 24.437 25.033 1.00 11.29 124 ASN B N 1
ATOM 1619 C CA . ASN B 1 91 ? 8.971 24.196 25.223 1.00 12.56 124 ASN B CA 1
ATOM 1620 C C . ASN B 1 91 ? 8.436 23.302 24.118 1.00 16.10 124 ASN B C 1
ATOM 1621 O O . ASN B 1 91 ? 7.925 23.780 23.103 1.00 17.26 124 ASN B O 1
ATOM 1626 N N . VAL B 1 92 ? 8.577 21.974 24.294 1.00 11.39 125 VAL B N 1
ATOM 1627 C CA . VAL B 1 92 ? 8.172 21.088 23.200 1.00 14.34 125 VAL B CA 1
ATOM 1628 C C . VAL B 1 92 ? 7.148 20.054 23.663 1.00 13.47 125 VAL B C 1
ATOM 1629 O O . VAL B 1 92 ? 7.069 19.705 24.841 1.00 13.57 125 VAL B O 1
ATOM 1633 N N . GLU B 1 93 ? 6.349 19.589 22.721 1.00 12.55 126 GLU B N 1
ATOM 1634 C CA . GLU B 1 93 ? 5.449 18.455 22.971 1.00 15.85 126 GLU B CA 1
ATOM 1635 C C . GLU B 1 93 ? 6.233 17.160 22.811 1.00 22.51 126 GLU B C 1
ATOM 1636 O O . GLU B 1 93 ? 7.115 16.998 21.966 1.00 23.91 126 GLU B O 1
ATOM 1642 N N . VAL B 1 94 ? 5.926 16.169 23.636 1.00 16.68 127 VAL B N 1
ATOM 1643 C CA . VAL B 1 94 ? 6.657 14.906 23.478 1.00 14.39 127 VAL B CA 1
ATOM 1644 C C . VAL B 1 94 ? 5.656 13.829 23.102 1.00 20.18 127 VAL B C 1
ATOM 1645 O O . VAL B 1 94 ? 4.736 13.603 23.907 1.00 20.48 127 VAL B O 1
ATOM 1649 N N . LEU B 1 95 ? 5.818 13.206 21.941 1.00 11.22 128 LEU B N 1
ATOM 1650 C CA . LEU B 1 95 ? 4.845 12.204 21.513 1.00 12.53 128 LEU B CA 1
ATOM 1651 C C . LEU B 1 95 ? 5.420 10.791 21.659 1.00 12.21 128 LEU B C 1
ATOM 1652 O O . LEU B 1 95 ? 6.569 10.544 21.328 1.00 18.13 128 LEU B O 1
ATOM 1657 N N . PRO B 1 96 ? 4.629 9.868 22.159 1.00 18.69 129 PRO B N 1
ATOM 1658 C CA . PRO B 1 96 ? 5.063 8.458 22.150 1.00 12.52 129 PRO B CA 1
ATOM 1659 C C . PRO B 1 96 ? 5.427 8.010 20.742 1.00 17.61 129 PRO B C 1
ATOM 1660 O O . PRO B 1 96 ? 4.706 8.202 19.758 1.00 19.35 129 PRO B O 1
ATOM 1664 N N . GLY B 1 97 ? 6.596 7.372 20.641 1.00 17.46 130 GLY B N 1
ATOM 1665 C CA . GLY B 1 97 ? 6.983 6.840 19.341 1.00 13.86 130 GLY B CA 1
ATOM 1666 C C . GLY B 1 97 ? 7.842 7.824 18.569 1.00 19.70 130 GLY B C 1
ATOM 1667 O O . GLY B 1 97 ? 8.554 7.439 17.638 1.00 18.22 130 GLY B O 1
ATOM 1668 N N . GLU B 1 98 ? 7.767 9.108 18.942 1.00 15.10 131 GLU B N 1
ATOM 1669 C CA . GLU B 1 98 ? 8.554 10.098 18.212 1.00 12.07 131 GLU B CA 1
ATOM 1670 C C . GLU B 1 98 ? 9.675 10.677 19.048 1.00 10.94 131 GLU B C 1
ATOM 1671 O O . GLU B 1 98 ? 9.589 10.802 20.271 1.00 14.06 131 GLU B O 1
ATOM 1677 N N . VAL B 1 99 ? 10.781 11.030 18.412 1.00 11.88 132 VAL B N 1
ATOM 1678 C CA . VAL B 1 99 ? 11.892 11.641 19.103 1.00 9.61 132 VAL B CA 1
ATOM 1679 C C . VAL B 1 99 ? 11.878 13.159 18.902 1.00 16.29 132 VAL B C 1
ATOM 1680 O O . VAL B 1 99 ? 11.909 13.616 17.772 1.00 13.87 132 VAL B O 1
ATOM 1684 N N . SER B 1 100 ? 11.822 13.916 19.990 1.00 13.16 133 SER B N 1
ATOM 1685 C CA . SER B 1 100 ? 11.810 15.379 19.811 1.00 13.27 133 SER B CA 1
ATOM 1686 C C . SER B 1 100 ? 13.237 15.848 19.943 1.00 10.49 133 SER B C 1
ATOM 1687 O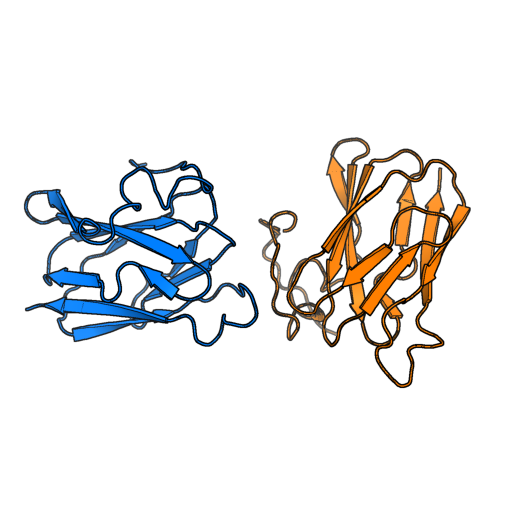 O . SER B 1 100 ? 13.885 15.506 20.921 1.00 13.62 133 SER B O 1
ATOM 1690 N N . THR B 1 101 ? 13.778 16.628 19.019 1.00 12.77 134 THR B N 1
ATOM 1691 C CA . THR B 1 101 ? 15.128 17.158 19.139 1.00 13.68 134 THR B CA 1
ATOM 1692 C C . THR B 1 101 ? 15.045 18.593 19.672 1.00 11.57 134 THR B C 1
ATOM 1693 O O . THR B 1 101 ? 14.275 19.361 19.109 1.00 11.05 134 THR B O 1
ATOM 1697 N N . VAL B 1 102 ? 15.778 18.894 20.708 1.00 13.42 135 VAL B N 1
ATOM 1698 C CA . VAL B 1 102 ? 15.863 20.244 21.284 1.00 10.13 135 VAL B CA 1
ATOM 1699 C C . VAL B 1 102 ? 17.322 20.607 21.477 1.00 12.37 135 VAL B C 1
ATOM 1700 O O . VAL B 1 102 ? 18.016 19.903 22.205 1.00 11.16 135 VAL B O 1
ATOM 1704 N N . ARG B 1 103 ? 17.776 21.671 20.803 1.00 8.26 136 ARG B N 1
ATOM 1705 C CA . ARG B 1 103 ? 19.171 22.071 20.936 1.00 6.76 136 ARG B CA 1
ATOM 1706 C C . ARG B 1 103 ? 19.165 23.323 21.822 1.00 14.28 136 ARG B C 1
ATOM 1707 O O . ARG B 1 103 ? 18.319 24.185 21.574 1.00 13.56 136 ARG B O 1
ATOM 1715 N N . TYR B 1 104 ? 20.052 23.314 22.786 1.00 10.86 137 TYR B N 1
ATOM 1716 C CA . TYR B 1 104 ? 20.130 24.451 23.706 1.00 11.38 137 TYR B CA 1
ATOM 1717 C C . TYR B 1 104 ? 21.546 24.617 24.192 1.00 17.11 137 TYR B C 1
ATOM 1718 O O . TYR B 1 104 ? 22.252 23.599 24.270 1.00 23.75 137 TYR B O 1
ATOM 1727 N N . THR B 1 105 ? 21.947 25.841 24.535 1.00 11.90 138 THR B N 1
ATOM 1728 C CA . THR B 1 105 ? 23.210 25.976 25.237 1.00 11.53 138 THR B CA 1
ATOM 1729 C C . THR B 1 105 ? 22.891 26.663 26.567 1.00 18.27 138 THR B C 1
ATOM 1730 O O . THR B 1 105 ? 22.304 27.752 26.519 1.00 16.11 138 THR B O 1
ATOM 1734 N N . PHE B 1 106 ? 23.249 26.033 27.673 1.00 12.36 139 PHE B N 1
ATOM 1735 C CA . PHE B 1 106 ? 22.922 26.686 28.955 1.00 15.21 139 PHE B CA 1
ATOM 1736 C C . PHE B 1 106 ? 24.007 27.696 29.259 1.00 19.59 139 PHE B C 1
ATOM 1737 O O . PHE B 1 106 ? 25.161 27.334 29.460 1.00 29.19 139 PHE B O 1
ATOM 1745 N N . LYS B 1 107 ? 23.684 28.984 29.270 1.00 18.70 140 LYS B N 1
ATOM 1746 C CA . LYS B 1 107 ? 24.760 29.963 29.485 1.00 18.04 140 LYS B CA 1
ATOM 1747 C C . LYS B 1 107 ? 25.155 30.081 30.943 1.00 20.42 140 LYS B C 1
ATOM 1748 O O . LYS B 1 107 ? 26.295 30.389 31.289 1.00 39.50 140 LYS B O 1
ATOM 1754 N N . ARG B 1 108 ? 24.207 29.849 31.854 1.00 15.27 141 ARG B N 1
ATOM 1755 C CA . ARG B 1 108 ? 24.592 30.005 33.259 1.00 16.26 141 ARG B CA 1
ATOM 1756 C C . ARG B 1 108 ? 24.318 28.750 34.070 1.00 26.91 141 ARG B C 1
ATOM 1757 O O . ARG B 1 108 ? 23.306 28.048 34.003 1.00 25.43 141 ARG B O 1
ATOM 1765 N N . PRO B 1 109 ? 25.327 28.424 34.875 1.00 25.46 142 PRO B N 1
ATOM 1766 C CA . PRO B 1 109 ? 25.268 27.276 35.774 1.00 23.43 142 PRO B CA 1
ATOM 1767 C C . PRO B 1 109 ? 24.144 27.466 36.781 1.00 22.44 142 PRO B C 1
ATOM 1768 O O . PRO B 1 109 ? 23.737 28.593 37.059 1.00 23.18 142 PRO B O 1
ATOM 1772 N N . GLY B 1 110 ? 23.623 26.371 37.317 1.00 21.58 143 GLY B N 1
ATOM 1773 C CA . GLY B 1 110 ? 22.487 26.454 38.219 1.00 19.88 143 GLY B CA 1
ATOM 1774 C C . GLY B 1 110 ? 21.521 25.301 37.989 1.00 21.52 143 GLY B C 1
ATOM 1775 O O . GLY B 1 110 ? 21.713 24.467 37.105 1.00 18.60 143 GLY B O 1
ATOM 1776 N N . GLU B 1 111 ? 20.471 25.270 38.793 1.00 25.07 144 GLU B N 1
ATOM 1777 C CA . GLU B 1 111 ? 19.417 24.265 38.746 1.00 25.69 144 GLU B CA 1
ATOM 1778 C C . GLU B 1 111 ? 18.280 24.776 37.876 1.00 28.15 144 GLU B C 1
ATOM 1779 O O . GLU B 1 111 ? 17.840 25.913 38.098 1.00 23.77 144 GLU B O 1
ATOM 1785 N N . TYR B 1 112 ? 17.828 23.992 36.902 1.00 17.52 145 TYR B N 1
ATOM 1786 C CA . TYR B 1 112 ? 16.713 24.413 36.059 1.00 16.57 145 TYR B CA 1
ATOM 1787 C C . TYR B 1 112 ? 15.556 23.449 36.328 1.00 21.42 145 TYR B C 1
ATOM 1788 O O . TYR B 1 112 ? 15.862 22.280 36.587 1.00 22.61 145 TYR B O 1
ATOM 1797 N N . ARG B 1 113 ? 14.342 23.962 36.262 1.00 16.59 146 ARG B N 1
ATOM 1798 C CA . ARG B 1 113 ? 13.151 23.148 36.455 1.00 18.76 146 ARG B CA 1
ATOM 1799 C C . ARG B 1 113 ? 12.502 22.714 35.145 1.00 22.37 146 ARG B C 1
ATOM 1800 O O . ARG B 1 113 ? 12.258 23.494 34.217 1.00 14.44 146 ARG B O 1
ATOM 1808 N N . ILE B 1 114 ? 12.192 21.413 35.054 1.00 16.14 147 ILE B N 1
ATOM 1809 C CA . ILE B 1 114 ? 11.455 20.870 33.916 1.00 15.18 147 ILE B CA 1
ATOM 1810 C C . ILE B 1 114 ? 9.999 20.649 34.321 1.00 15.09 147 ILE B C 1
ATOM 1811 O O . ILE B 1 114 ? 9.704 20.011 35.327 1.00 20.79 147 ILE B O 1
ATOM 1816 N N . ILE B 1 115 ? 9.096 21.195 33.534 1.00 8.45 148 ILE B N 1
ATOM 1817 C CA . ILE B 1 115 ? 7.678 21.079 33.765 1.00 9.40 148 ILE B CA 1
ATOM 1818 C C . ILE B 1 115 ? 6.967 20.473 32.574 1.00 12.81 148 ILE B C 1
ATOM 1819 O O . ILE B 1 115 ? 7.428 20.604 31.444 1.00 15.81 148 ILE B O 1
ATOM 1824 N N . CYS B 1 116 ? 5.834 19.833 32.838 1.00 17.06 149 CYS B N 1
ATOM 1825 C CA . CYS B 1 116 ? 4.976 19.255 31.827 1.00 16.09 149 CYS B CA 1
ATOM 1826 C C . CYS B 1 116 ? 3.744 20.137 31.601 1.00 21.98 149 CYS B C 1
ATOM 1827 O O . CYS B 1 116 ? 2.989 20.354 32.547 1.00 19.39 149 CYS B O 1
ATOM 1830 N N . ASN B 1 117 ? 3.630 20.580 30.374 1.00 25.74 150 ASN B N 1
ATOM 1831 C CA . ASN B 1 117 ? 2.696 21.475 29.742 1.00 41.44 150 ASN B CA 1
ATOM 1832 C C . ASN B 1 117 ? 1.462 20.792 29.159 1.00 34.71 150 ASN B C 1
ATOM 1833 O O . ASN B 1 117 ? 0.455 21.454 28.894 1.00 28.26 150 ASN B O 1
ATOM 1838 N N . GLN B 1 118 ? 1.533 19.491 28.917 1.00 26.41 151 GLN B N 1
ATOM 1839 C CA . GLN B 1 118 ? 0.419 18.776 28.294 1.00 22.58 151 GLN B CA 1
ATOM 1840 C C . GLN B 1 118 ? -0.208 17.826 29.308 1.00 27.30 151 GLN B C 1
ATOM 1841 O O . GLN B 1 118 ? 0.444 16.848 29.693 1.00 25.11 151 GLN B O 1
ATOM 1847 N N . TYR B 1 119 ? -1.433 18.157 29.706 1.00 21.33 152 TYR B N 1
ATOM 1848 C CA . TYR B 1 119 ? -2.114 17.384 30.745 1.00 28.11 152 TYR B CA 1
ATOM 1849 C C . TYR B 1 119 ? -2.117 15.912 30.344 1.00 21.41 152 TYR B C 1
ATOM 1850 O O . TYR B 1 119 ? -2.618 15.589 29.280 1.00 25.00 152 TYR B O 1
ATOM 1859 N N . CYS B 1 120 ? -1.533 15.076 31.184 1.00 26.40 153 CYS B N 1
ATOM 1860 C CA . CYS B 1 120 ? -1.299 13.683 30.824 1.00 32.07 153 CYS B CA 1
ATOM 1861 C C . CYS B 1 120 ? -2.019 12.718 31.766 1.00 43.54 153 CYS B C 1
ATOM 1862 O O . CYS B 1 120 ? -1.711 11.524 31.734 1.00 30.15 153 CYS B O 1
ATOM 1865 N N . GLY B 1 121 ? -2.925 13.278 32.551 1.00 42.96 154 GLY B N 1
ATOM 1866 C CA . GLY B 1 121 ? -3.742 12.626 33.538 1.00 47.70 154 GLY B CA 1
ATOM 1867 C C . GLY B 1 121 ? -3.397 12.981 34.978 1.00 50.44 154 GLY B C 1
ATOM 1868 O O . GLY B 1 121 ? -2.570 13.847 35.270 1.00 24.58 154 GLY B O 1
ATOM 1869 N N . LEU B 1 122 ? -4.075 12.284 35.864 1.00 50.72 155 LEU B N 1
ATOM 1870 C CA . LEU B 1 122 ? -3.966 12.161 37.296 1.00 50.06 155 LEU B CA 1
ATOM 1871 C C . LEU B 1 122 ? -2.760 12.882 37.891 1.00 40.40 155 LEU B C 1
ATOM 1872 O O . LEU B 1 122 ? -2.970 13.898 38.567 1.00 50.17 155 LEU B O 1
ATOM 1877 N N . GLY B 1 123 ? -1.559 12.386 37.645 1.00 32.66 156 GLY B N 1
ATOM 1878 C CA . GLY B 1 123 ? -0.280 12.840 38.126 1.00 22.34 156 GLY B CA 1
ATOM 1879 C C . GLY B 1 123 ? 0.344 14.056 37.464 1.00 19.33 156 GLY B C 1
ATOM 1880 O O . GLY B 1 123 ? 1.425 14.497 37.896 1.00 20.58 156 GLY B O 1
ATOM 1881 N N . HIS B 1 124 ? -0.272 14.612 36.443 1.00 21.10 157 HIS B N 1
ATOM 1882 C CA . HIS B 1 124 ? 0.242 15.762 35.683 1.00 19.89 157 HIS B CA 1
ATOM 1883 C C . HIS B 1 124 ? 0.789 16.885 36.540 1.00 22.05 157 HIS B C 1
ATOM 1884 O O . HIS B 1 124 ? 1.854 17.478 36.335 1.00 19.78 157 HIS B O 1
ATOM 1891 N N . GLN B 1 125 ? 0.021 17.219 37.577 1.00 25.46 158 GLN B N 1
ATOM 1892 C CA . GLN B 1 125 ? 0.291 18.339 38.459 1.00 31.09 158 GLN B CA 1
ATOM 1893 C C . GLN B 1 125 ? 1.701 18.278 39.029 1.00 30.56 158 GLN B C 1
ATOM 1894 O O . GLN B 1 125 ? 2.358 19.312 39.154 1.00 45.01 158 GLN B O 1
ATOM 1900 N N . ASN B 1 126 ? 2.125 17.066 39.372 1.00 19.43 159 ASN B N 1
ATOM 1901 C CA . ASN B 1 126 ? 3.404 16.864 40.035 1.00 15.90 159 ASN B CA 1
ATOM 1902 C C . ASN B 1 126 ? 4.420 16.197 39.120 1.00 14.16 159 ASN B C 1
ATOM 1903 O O . ASN B 1 126 ? 5.318 15.481 39.574 1.00 24.36 159 ASN B O 1
ATOM 1908 N N . MET B 1 127 ? 4.281 16.459 37.829 1.00 15.32 160 MET B N 1
ATOM 1909 C CA . MET B 1 127 ? 5.252 15.986 36.845 1.00 13.93 160 MET B CA 1
ATOM 1910 C C . MET B 1 127 ? 6.350 17.031 36.673 1.00 18.05 160 MET B C 1
ATOM 1911 O O . MET B 1 127 ? 6.175 18.047 36.001 1.00 21.54 160 MET B O 1
ATOM 1916 N N . PHE B 1 128 ? 7.477 16.752 37.306 1.00 20.01 161 PHE B N 1
ATOM 1917 C CA . PHE B 1 128 ? 8.594 17.655 37.430 1.00 17.45 161 PHE B CA 1
ATOM 1918 C C . PHE B 1 128 ? 9.907 16.961 37.132 1.00 19.99 161 PHE B C 1
ATOM 1919 O O . PHE B 1 128 ? 10.099 15.790 37.454 1.00 17.57 161 PHE B O 1
ATOM 1927 N N . GLY B 1 129 ? 10.833 17.711 36.542 1.00 13.20 162 GLY B N 1
ATOM 1928 C CA . GLY B 1 129 ? 12.183 17.175 36.369 1.00 13.07 162 GLY B CA 1
ATOM 1929 C C . GLY B 1 129 ? 13.168 18.279 36.721 1.00 16.39 162 GLY B C 1
ATOM 1930 O O . GLY B 1 129 ? 12.710 19.396 36.983 1.00 21.31 162 GLY B O 1
ATOM 1931 N N . THR B 1 130 ? 14.441 17.942 36.714 1.00 11.83 163 THR B N 1
ATOM 1932 C CA . THR B 1 130 ? 15.507 18.828 37.108 1.00 18.68 163 THR B CA 1
ATOM 1933 C C . THR B 1 130 ? 16.668 18.784 36.125 1.00 26.21 163 THR B C 1
ATOM 1934 O O . THR B 1 130 ? 17.054 17.684 35.720 1.00 19.44 163 THR B O 1
ATOM 1938 N N . ILE B 1 131 ? 17.196 19.962 35.781 1.00 14.57 164 ILE B N 1
ATOM 1939 C CA . ILE B 1 131 ? 18.447 20.007 35.031 1.00 13.91 164 ILE B CA 1
ATOM 1940 C C . ILE B 1 131 ? 19.508 20.691 35.875 1.00 20.25 164 ILE B C 1
ATOM 1941 O O . ILE B 1 131 ? 19.274 21.781 36.416 1.00 28.10 164 ILE B O 1
ATOM 1946 N N . VAL B 1 132 ? 20.665 20.052 35.994 1.00 19.94 165 VAL B N 1
ATOM 1947 C CA . VAL B 1 132 ? 21.730 20.644 36.800 1.00 21.86 165 VAL B CA 1
ATOM 1948 C C . VAL B 1 132 ? 22.908 20.979 35.888 1.00 25.67 165 VAL B C 1
ATOM 1949 O O . VAL B 1 132 ? 23.586 20.099 35.365 1.00 21.92 165 VAL B O 1
ATOM 1953 N N . VAL B 1 133 ? 23.100 22.284 35.730 1.00 25.11 166 VAL B N 1
ATOM 1954 C CA . VAL B 1 133 ? 24.134 22.811 34.848 1.00 25.25 166 VAL B CA 1
ATOM 1955 C C . VAL B 1 133 ? 25.370 23.182 35.645 1.00 26.42 166 VAL B C 1
ATOM 1956 O O . VAL B 1 133 ? 25.382 24.069 36.492 1.00 19.20 166 VAL B O 1
ATOM 1960 N N . LYS B 1 134 ? 26.472 22.475 35.405 1.00 29.51 167 LYS B N 1
ATOM 1961 C CA . LYS B 1 134 ? 27.632 22.786 36.236 1.00 40.15 167 LYS B CA 1
ATOM 1962 C C . LYS B 1 134 ? 28.732 23.399 35.378 1.00 43.14 167 LYS B C 1
ATOM 1963 O O . LYS B 1 134 ? 28.600 23.317 34.157 1.00 28.28 167 LYS B O 1
ATOM 1969 N N . GLU B 1 135 ? 29.745 23.955 36.016 1.00 48.51 168 GLU B N 1
ATOM 1970 C CA . GLU B 1 135 ? 30.944 24.478 35.378 1.00 57.25 168 GLU B CA 1
ATOM 1971 C C . GLU B 1 135 ? 32.003 23.394 35.193 1.00 52.51 168 GLU B C 1
ATOM 1972 O O . GLU B 1 135 ? 32.174 22.519 36.041 1.00 50.01 168 GLU B O 1
#

InterPro domains:
  IPR001505 Copper centre Cu(A) [PS00078] (79-127)
  IPR002429 Cytochrome c oxidase subunit II-like C-terminal [PF00116] (60-133)
  IPR002429 Cytochrome c oxidase subunit II-like C-terminal [PS50857] (33-135)
  IPR008972 Cupredoxin [G3DSA:2.60.40.420] (1-134)
  IPR008972 Cupredoxin [SSF49503] (7-134)
  IPR034214 Ba3-like heme-copper oxidase subunit II, C-terminal [cd13913] (38-134)
  IPR051403 NosZ/Cytochrome c oxidase subunit 2 [PTHR42838] (40-134)